Protein AF-A0AA92P6K9-F1 (afdb_monomer_lite)

Radius of gyration: 32.09 Å; chains: 1; bounding box: 79×42×90 Å

Secondary structure (DSSP, 8-state):
--HHHHHTTTS-SS---TT------TTS-HHHHHHHHHHHHHHHHHHHHHHHHHHHHHHHHHHHHHHHHHHHHHHHHGGGGHHHHHHHHHHHHHHHTGGGS---EEEETTEEEETTHHHHHHHHHHHHHHHHHHHHHHHHHHHHHHHHHHHHHHHHHHHHHHHHS-HHHHHHHHHHHHHHHHHHHHHHHHHT-

pLDDT: mean 70.44, std 14.18, range [33.12, 86.94]

Structure (mmCIF, N/CA/C/O backbone):
data_AF-A0AA92P6K9-F1
#
_entry.id   AF-A0AA92P6K9-F1
#
loop_
_atom_site.group_PDB
_atom_site.id
_atom_site.type_symbol
_atom_site.label_atom_id
_atom_site.label_alt_id
_atom_site.label_comp_id
_atom_site.label_asym_id
_atom_site.label_entity_id
_atom_site.label_seq_id
_atom_site.pdbx_PDB_ins_code
_atom_site.Cartn_x
_atom_site.Cartn_y
_atom_site.Cartn_z
_atom_site.occupancy
_atom_site.B_iso_or_equiv
_atom_site.auth_seq_id
_atom_site.auth_comp_id
_atom_site.auth_asym_id
_atom_site.auth_atom_id
_atom_site.pdbx_PDB_model_num
ATOM 1 N N . MET A 1 1 ? 16.419 -22.574 -10.796 1.00 39.09 1 MET A N 1
ATOM 2 C CA . MET A 1 1 ? 16.587 -23.235 -12.111 1.00 39.09 1 MET A CA 1
ATOM 3 C C . MET A 1 1 ? 15.980 -22.454 -13.280 1.00 39.09 1 MET A C 1
ATOM 5 O O . MET A 1 1 ? 16.231 -22.851 -14.404 1.00 39.09 1 MET A O 1
ATOM 9 N N . LEU A 1 2 ? 15.233 -21.359 -13.063 1.00 36.50 2 LEU A N 1
ATOM 10 C CA . LEU A 1 2 ? 14.815 -20.446 -14.145 1.00 36.50 2 LEU A CA 1
ATOM 11 C C . LEU A 1 2 ? 15.600 -19.117 -14.161 1.00 36.50 2 LEU A C 1
ATOM 13 O O . LEU A 1 2 ? 15.641 -18.477 -15.199 1.00 36.50 2 LEU A O 1
ATOM 17 N N . ASP A 1 3 ? 16.297 -18.757 -13.076 1.00 35.69 3 ASP A N 1
ATOM 18 C CA . ASP A 1 3 ? 17.087 -17.510 -13.003 1.00 35.69 3 ASP A CA 1
ATOM 19 C C . ASP A 1 3 ? 18.498 -17.605 -13.623 1.00 35.69 3 ASP A C 1
ATOM 21 O O . ASP A 1 3 ? 19.089 -16.591 -13.985 1.00 35.69 3 ASP A O 1
ATOM 25 N N . GLU A 1 4 ? 19.049 -18.813 -13.791 1.00 37.12 4 GLU A N 1
ATOM 26 C CA . GLU A 1 4 ? 20.357 -18.988 -14.452 1.00 37.12 4 GLU A CA 1
ATOM 27 C C . GLU A 1 4 ? 20.262 -18.863 -15.980 1.00 37.12 4 GLU A C 1
ATOM 29 O O . GLU A 1 4 ? 21.240 -18.482 -16.613 1.00 37.12 4 GLU A O 1
ATOM 34 N N . LEU A 1 5 ? 19.085 -19.101 -16.574 1.00 36.50 5 LEU A N 1
ATOM 35 C CA . LEU A 1 5 ? 18.904 -19.028 -18.029 1.00 36.50 5 LEU A CA 1
ATOM 36 C C . LEU A 1 5 ? 18.701 -17.587 -18.534 1.00 36.50 5 LEU A C 1
ATOM 38 O O . LEU A 1 5 ? 19.056 -17.277 -19.667 1.00 36.50 5 LEU A O 1
ATOM 42 N N . ASP A 1 6 ? 18.176 -16.695 -17.688 1.00 39.84 6 ASP A N 1
ATOM 43 C CA . ASP A 1 6 ? 18.009 -15.272 -18.023 1.00 39.84 6 ASP A CA 1
ATOM 44 C C . ASP A 1 6 ? 19.292 -14.452 -17.794 1.00 39.84 6 ASP A C 1
ATOM 46 O O . ASP A 1 6 ? 19.436 -13.364 -18.356 1.00 39.84 6 ASP A O 1
ATOM 50 N N . THR A 1 7 ? 20.254 -14.982 -17.027 1.00 37.97 7 THR A N 1
ATOM 51 C CA . THR A 1 7 ? 21.544 -14.314 -16.776 1.00 37.97 7 THR A CA 1
ATOM 52 C C . THR A 1 7 ? 22.530 -14.503 -17.939 1.00 37.97 7 THR A C 1
ATOM 54 O O . THR A 1 7 ? 23.325 -13.608 -18.216 1.00 37.97 7 THR A O 1
ATOM 57 N N . GLU A 1 8 ? 22.437 -15.595 -18.707 1.00 33.34 8 GLU A N 1
ATOM 58 C CA . GLU A 1 8 ? 23.296 -15.804 -19.888 1.00 33.34 8 GLU A CA 1
ATOM 59 C C . GLU A 1 8 ? 22.881 -14.977 -21.119 1.00 33.34 8 GLU A C 1
ATOM 61 O O . GLU A 1 8 ? 23.665 -14.817 -22.052 1.00 33.34 8 GLU A O 1
ATOM 66 N N . LEU A 1 9 ? 21.674 -14.399 -21.133 1.00 41.66 9 LEU A N 1
ATOM 67 C CA . LEU A 1 9 ? 21.169 -13.617 -22.270 1.00 41.66 9 LEU A CA 1
ATOM 68 C C . LEU A 1 9 ? 21.423 -12.103 -22.160 1.00 41.66 9 LEU A C 1
ATOM 70 O O . LEU A 1 9 ? 21.065 -11.369 -23.084 1.00 41.66 9 LEU A O 1
ATOM 74 N N . GLN A 1 10 ? 22.033 -11.622 -21.068 1.00 38.12 10 GLN A N 1
ATOM 75 C CA . GLN A 1 10 ? 22.301 -10.190 -20.852 1.00 38.12 10 GLN A CA 1
ATOM 76 C C . GLN A 1 10 ? 23.778 -9.787 -20.737 1.00 38.12 10 GLN A C 1
ATOM 78 O O . GLN A 1 10 ? 24.045 -8.589 -20.767 1.00 38.12 10 GLN A O 1
ATOM 83 N N . ASP A 1 11 ? 24.733 -10.723 -20.707 1.00 33.12 11 ASP A N 1
ATOM 84 C CA . ASP A 1 11 ? 26.175 -10.404 -20.600 1.00 33.12 11 ASP A CA 1
ATOM 85 C C . ASP A 1 11 ? 26.964 -10.659 -21.902 1.00 33.12 11 ASP A C 1
ATOM 87 O O . ASP A 1 11 ? 28.150 -10.980 -21.909 1.00 33.12 11 ASP A O 1
ATOM 91 N N . GLY A 1 12 ? 26.286 -10.549 -23.046 1.00 36.06 12 GLY A N 1
ATOM 92 C CA . GLY A 1 12 ? 26.846 -10.888 -24.357 1.00 36.06 12 GLY A CA 1
ATOM 93 C C . GLY A 1 12 ? 27.530 -9.750 -25.114 1.00 36.06 12 GLY A C 1
ATOM 94 O O . GLY A 1 12 ? 27.849 -9.949 -26.281 1.00 36.06 12 GLY A O 1
ATOM 95 N N . ASP A 1 13 ? 27.722 -8.568 -24.520 1.00 45.28 13 ASP A N 1
ATOM 96 C CA . ASP A 1 13 ? 28.163 -7.390 -25.280 1.00 45.28 13 ASP A CA 1
ATOM 97 C C . ASP A 1 13 ? 29.157 -6.502 -24.515 1.00 45.28 13 ASP A C 1
ATOM 99 O O . ASP A 1 13 ? 28.922 -5.318 -24.306 1.00 45.28 13 ASP A O 1
ATOM 103 N N . THR A 1 14 ? 30.290 -7.058 -24.065 1.00 47.47 14 THR A N 1
ATOM 104 C CA . THR A 1 14 ? 31.594 -6.348 -24.073 1.00 47.47 14 THR A CA 1
ATOM 105 C C . THR A 1 14 ? 32.754 -7.265 -23.683 1.00 47.47 14 THR A C 1
ATOM 107 O O . THR A 1 14 ? 33.318 -7.187 -22.595 1.00 47.47 14 THR A O 1
ATOM 110 N N . LYS A 1 15 ? 33.152 -8.128 -24.616 1.00 39.00 15 LYS A N 1
ATOM 111 C CA . LYS A 1 15 ? 34.545 -8.523 -24.883 1.00 39.00 15 LYS A CA 1
ATOM 112 C C . LYS A 1 15 ? 34.500 -9.404 -26.116 1.00 39.00 15 LYS A C 1
ATOM 114 O O . LYS A 1 15 ? 34.284 -10.607 -26.033 1.00 39.00 15 LYS A O 1
ATOM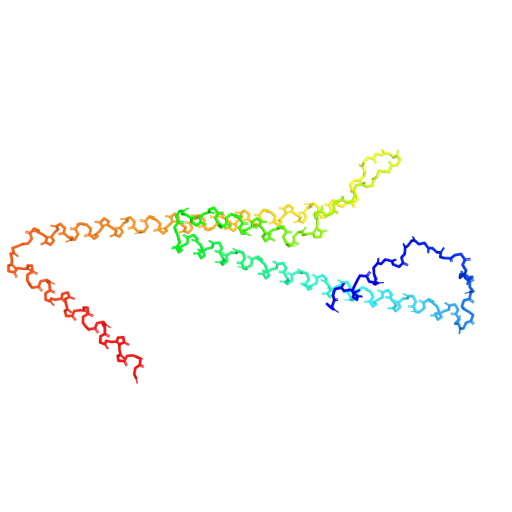 119 N N . GLN A 1 16 ? 34.660 -8.765 -27.268 1.00 42.06 16 GLN A N 1
ATOM 120 C CA . GLN A 1 16 ? 34.879 -9.448 -28.531 1.00 42.06 16 GLN A CA 1
ATOM 121 C C . GLN A 1 16 ? 36.088 -10.372 -28.337 1.00 42.06 16 GLN A C 1
ATOM 123 O O . GLN A 1 16 ? 37.218 -9.908 -28.173 1.00 42.06 16 GLN A O 1
ATOM 128 N N . SER A 1 17 ? 35.831 -11.679 -28.239 1.00 38.31 17 SER A N 1
ATOM 129 C CA . SER A 1 17 ? 36.893 -12.678 -28.260 1.00 38.31 17 SER A CA 1
ATOM 130 C C . SER A 1 17 ? 37.636 -12.493 -29.588 1.00 38.31 17 SER A C 1
ATOM 132 O O . SER A 1 17 ? 36.971 -12.411 -30.624 1.00 38.31 17 SER A O 1
ATOM 134 N N . PRO A 1 18 ? 38.975 -12.381 -29.596 1.00 46.88 18 PRO A N 1
ATOM 135 C CA . PRO A 1 18 ? 39.749 -11.945 -30.763 1.00 46.88 18 PRO A CA 1
ATOM 136 C C . PRO A 1 18 ? 39.732 -12.924 -31.955 1.00 46.88 18 PRO A C 1
ATOM 138 O O . PRO A 1 18 ? 40.466 -12.714 -32.915 1.00 46.88 18 PRO A O 1
ATOM 141 N N . ASP A 1 19 ? 38.912 -13.977 -31.901 1.00 45.38 19 ASP A N 1
ATOM 142 C CA . ASP A 1 19 ? 38.926 -15.112 -32.829 1.00 45.38 19 ASP A CA 1
ATOM 143 C C . ASP A 1 19 ? 37.677 -15.217 -33.728 1.00 45.38 19 ASP A C 1
ATOM 145 O O . ASP A 1 19 ? 37.591 -16.099 -34.577 1.00 45.38 19 ASP A O 1
ATOM 149 N N . TYR A 1 20 ? 36.708 -14.304 -33.601 1.00 41.34 20 TYR A N 1
ATOM 150 C CA . TYR A 1 20 ? 35.639 -14.178 -34.598 1.00 41.34 20 TYR A CA 1
ATOM 151 C C . TYR A 1 20 ? 36.007 -13.088 -35.601 1.00 41.34 20 TYR A C 1
ATOM 153 O O . TYR A 1 20 ? 35.842 -11.896 -35.347 1.00 41.34 20 TYR A O 1
ATOM 161 N N . GLN A 1 21 ? 36.537 -13.509 -36.750 1.00 46.78 21 GLN A N 1
ATOM 162 C CA . GLN A 1 21 ? 36.641 -12.645 -37.921 1.00 46.78 21 GLN A CA 1
ATOM 163 C C . GLN A 1 21 ? 35.224 -12.272 -38.376 1.00 46.78 21 GLN A C 1
ATOM 165 O O . GLN A 1 21 ? 34.410 -13.155 -38.644 1.00 46.78 21 GLN A O 1
ATOM 170 N N . ASP A 1 22 ? 34.941 -10.969 -38.462 1.00 51.22 22 ASP A N 1
ATOM 171 C CA . ASP A 1 22 ? 33.759 -10.425 -39.138 1.00 51.22 22 ASP A CA 1
ATOM 172 C C . ASP A 1 22 ? 33.853 -10.783 -40.626 1.00 51.22 22 ASP A C 1
ATOM 174 O O . ASP A 1 22 ? 34.393 -10.041 -41.452 1.00 51.22 22 ASP A O 1
ATOM 178 N N . PHE A 1 23 ? 33.374 -11.971 -40.982 1.00 49.88 23 PHE A N 1
ATOM 179 C CA . PHE A 1 23 ? 33.136 -12.300 -42.374 1.00 49.88 23 PHE A CA 1
ATOM 180 C C . PHE A 1 23 ? 31.929 -11.477 -42.832 1.00 49.88 23 PHE A C 1
ATOM 182 O O . PHE A 1 23 ? 30.870 -11.565 -42.206 1.00 49.88 23 PHE A O 1
ATOM 189 N N . PRO A 1 24 ? 32.038 -10.675 -43.906 1.00 55.38 24 PRO A N 1
ATOM 190 C CA . PRO A 1 24 ? 30.859 -10.066 -44.493 1.00 55.38 24 PRO A CA 1
ATOM 191 C C . PRO A 1 24 ? 29.919 -11.196 -44.913 1.00 55.38 24 PRO A C 1
ATOM 193 O O . PRO A 1 24 ? 30.297 -12.073 -45.694 1.00 55.38 24 PRO A O 1
ATOM 196 N N . ASP A 1 25 ? 28.718 -11.192 -44.344 1.00 52.47 25 ASP A N 1
ATOM 197 C CA . ASP A 1 25 ? 27.698 -12.203 -44.585 1.00 52.47 25 ASP A CA 1
ATOM 198 C C . ASP A 1 25 ? 27.246 -12.092 -46.052 1.00 52.47 25 ASP A C 1
ATOM 200 O O . ASP A 1 25 ? 26.418 -11.262 -46.429 1.00 52.47 25 ASP A O 1
ATOM 204 N N . THR A 1 26 ? 27.898 -12.865 -46.920 1.00 56.28 26 THR A N 1
ATOM 205 C CA . THR A 1 26 ? 27.728 -12.838 -48.385 1.00 56.28 26 THR A CA 1
ATOM 206 C C . THR A 1 26 ? 26.515 -13.646 -48.847 1.00 56.28 26 THR A C 1
ATOM 208 O O . THR A 1 26 ? 26.258 -13.738 -50.045 1.00 56.28 26 THR A O 1
ATOM 211 N N . ALA A 1 27 ? 25.752 -14.214 -47.909 1.00 61.53 27 ALA A N 1
ATOM 212 C CA . ALA A 1 27 ? 24.568 -15.019 -48.187 1.00 61.53 27 ALA A CA 1
ATOM 213 C C . ALA A 1 27 ? 23.332 -14.189 -48.582 1.00 61.53 27 ALA A C 1
ATOM 215 O O . ALA A 1 27 ? 22.408 -14.739 -49.177 1.00 61.53 27 ALA A O 1
ATOM 216 N N . PHE A 1 28 ? 23.313 -12.887 -48.277 1.00 57.34 28 PHE A N 1
ATOM 217 C CA . PHE A 1 28 ? 22.154 -12.013 -48.475 1.00 57.34 28 PHE A CA 1
ATOM 218 C C . PHE A 1 28 ? 22.516 -10.766 -49.281 1.00 57.34 28 PHE A C 1
ATOM 220 O O . PHE A 1 28 ? 23.557 -10.141 -49.071 1.00 57.34 28 PHE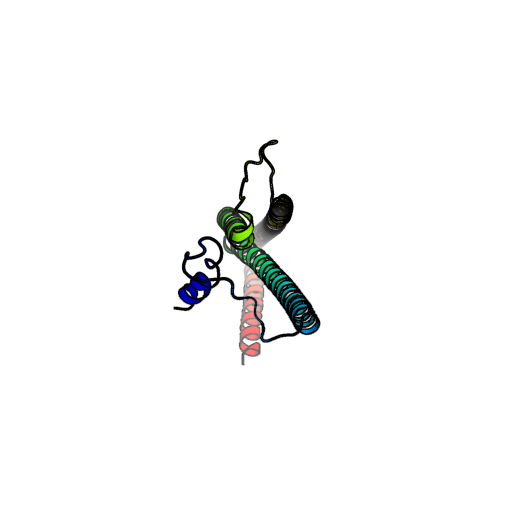 A O 1
ATOM 227 N N . THR A 1 29 ? 21.622 -10.372 -50.180 1.00 72.38 29 THR A N 1
ATOM 228 C CA . THR A 1 29 ? 21.724 -9.141 -50.972 1.00 72.38 29 THR A CA 1
ATOM 229 C C . THR A 1 29 ? 21.600 -7.909 -50.054 1.00 72.38 29 THR A C 1
ATOM 231 O O . THR A 1 29 ? 20.951 -7.986 -49.011 1.00 72.38 29 THR A O 1
ATOM 234 N N . GLN A 1 30 ? 22.175 -6.748 -50.406 1.00 69.88 30 GLN A N 1
ATOM 235 C CA . GLN A 1 30 ? 22.100 -5.534 -49.559 1.00 69.88 30 GLN A CA 1
ATOM 236 C C . GLN A 1 30 ? 20.654 -5.144 -49.195 1.00 69.88 30 GLN A C 1
ATOM 238 O O . GLN A 1 30 ? 20.379 -4.791 -48.047 1.00 69.88 30 GLN A O 1
ATOM 243 N N . ASP A 1 31 ? 19.719 -5.310 -50.134 1.00 71.00 31 ASP A N 1
ATOM 244 C CA . ASP A 1 31 ? 18.288 -5.079 -49.907 1.00 71.00 31 ASP A CA 1
ATOM 245 C C . ASP A 1 31 ? 17.675 -6.067 -48.898 1.00 71.00 31 ASP A C 1
ATOM 247 O O . ASP A 1 31 ? 16.815 -5.699 -48.094 1.00 71.00 31 ASP A O 1
ATOM 251 N N . GLU A 1 32 ? 18.137 -7.319 -48.885 1.00 69.19 32 GLU A N 1
ATOM 252 C CA . GLU A 1 32 ? 1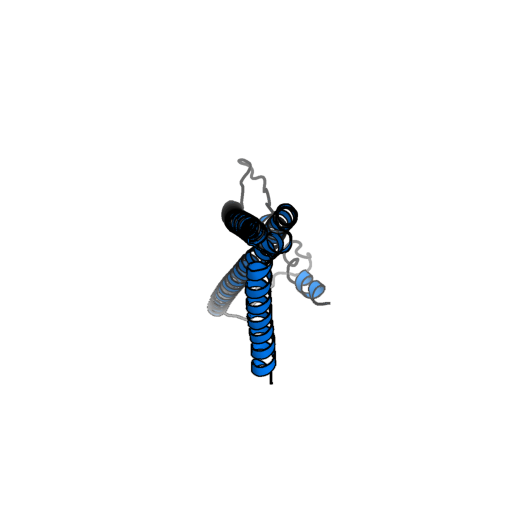7.685 -8.346 -47.941 1.00 69.19 32 GLU A CA 1
ATOM 253 C C . GLU A 1 32 ? 18.245 -8.087 -46.538 1.00 69.19 32 GLU A C 1
ATOM 255 O O . GLU A 1 32 ? 17.519 -8.218 -45.552 1.00 69.19 32 GLU A O 1
ATOM 260 N N . GLN A 1 33 ? 19.493 -7.622 -46.428 1.00 72.00 33 GLN A N 1
ATOM 261 C CA . GLN A 1 33 ? 20.081 -7.213 -45.149 1.00 72.00 33 GLN A CA 1
ATOM 262 C C . GLN A 1 33 ? 19.357 -5.997 -44.548 1.00 72.00 33 GLN A C 1
ATOM 264 O O . GLN A 1 33 ? 19.112 -5.948 -43.338 1.00 72.00 33 GLN A O 1
ATOM 269 N N . GLU A 1 34 ? 18.968 -5.020 -45.373 1.00 73.31 34 GLU A N 1
ATOM 270 C CA . GLU A 1 34 ? 18.139 -3.899 -44.925 1.00 73.31 34 GLU A CA 1
ATOM 271 C C . GLU A 1 34 ? 16.731 -4.339 -44.517 1.00 73.31 34 GLU A C 1
ATOM 273 O O . GLU A 1 34 ? 16.218 -3.881 -43.489 1.00 73.31 34 GLU A O 1
ATOM 278 N N . ALA A 1 35 ? 16.109 -5.244 -45.275 1.00 72.81 35 ALA A N 1
ATOM 279 C CA . ALA A 1 35 ? 14.807 -5.797 -44.930 1.00 72.81 35 ALA A CA 1
ATOM 280 C C . ALA A 1 35 ? 14.859 -6.534 -43.584 1.00 72.81 35 ALA A C 1
ATOM 282 O O . ALA A 1 35 ? 14.034 -6.261 -42.711 1.00 72.81 35 ALA A O 1
ATOM 283 N N . ILE A 1 36 ? 15.867 -7.385 -43.363 1.00 74.62 36 ILE A N 1
ATOM 284 C CA . ILE A 1 36 ? 16.075 -8.108 -42.100 1.00 74.62 36 ILE A CA 1
ATOM 285 C C . ILE A 1 36 ? 16.285 -7.129 -40.937 1.00 74.62 36 ILE A C 1
ATOM 287 O O . ILE A 1 36 ? 15.662 -7.289 -39.886 1.00 74.62 36 ILE A O 1
ATOM 291 N N . LYS A 1 37 ? 17.083 -6.064 -41.116 1.00 76.88 37 LYS A N 1
ATOM 292 C CA . LYS A 1 37 ? 17.258 -5.019 -40.088 1.00 76.88 37 LYS A CA 1
ATOM 293 C C . LYS A 1 37 ? 15.940 -4.323 -39.743 1.00 76.88 37 LYS A C 1
ATOM 295 O O . LYS A 1 37 ? 15.648 -4.127 -38.563 1.00 76.88 37 LYS A O 1
ATOM 300 N N . ARG A 1 38 ? 15.119 -3.986 -40.744 1.00 78.06 38 ARG A N 1
ATOM 301 C CA . ARG A 1 38 ? 13.799 -3.360 -40.534 1.00 78.06 38 ARG A CA 1
ATOM 302 C C . ARG A 1 38 ? 12.814 -4.312 -39.853 1.00 78.06 38 ARG A C 1
ATOM 304 O O . ARG A 1 38 ? 12.093 -3.884 -38.952 1.00 78.06 38 ARG A O 1
ATOM 311 N N . PHE A 1 39 ? 12.799 -5.590 -40.232 1.00 80.00 39 PHE A N 1
ATOM 312 C CA . PHE A 1 39 ? 11.984 -6.613 -39.570 1.00 80.00 39 PHE A CA 1
ATOM 313 C C . PHE A 1 39 ? 12.396 -6.796 -38.107 1.00 80.00 39 PHE A C 1
ATOM 315 O O . PHE A 1 39 ? 11.541 -6.724 -37.225 1.00 80.00 39 PHE A O 1
ATOM 322 N N . LYS A 1 40 ? 13.701 -6.916 -37.835 1.00 77.94 40 LYS A N 1
ATOM 323 C CA . LYS A 1 40 ? 14.244 -7.032 -36.475 1.00 77.94 40 LYS A CA 1
ATOM 324 C C . LYS A 1 40 ? 13.896 -5.814 -35.617 1.00 77.94 40 LYS A C 1
ATOM 326 O O . LYS A 1 40 ? 13.443 -5.973 -34.489 1.00 77.94 40 LYS A O 1
ATOM 331 N N . ALA A 1 41 ? 14.032 -4.600 -36.155 1.00 80.69 41 ALA A N 1
ATOM 332 C CA . ALA A 1 41 ? 13.651 -3.374 -35.451 1.00 80.69 41 ALA A CA 1
ATOM 333 C C . ALA A 1 41 ? 12.154 -3.352 -35.093 1.00 80.69 41 ALA A C 1
ATOM 335 O O . ALA A 1 41 ? 11.792 -3.017 -33.966 1.00 80.69 41 ALA A O 1
ATOM 336 N N . LYS A 1 42 ? 11.287 -3.774 -36.023 1.00 83.69 42 LYS A N 1
ATOM 337 C CA . LYS A 1 42 ? 9.833 -3.826 -35.817 1.00 83.69 42 LYS A CA 1
ATOM 338 C C . LYS A 1 42 ? 9.422 -4.871 -34.775 1.00 83.69 42 LYS A C 1
ATOM 340 O O . LYS A 1 42 ? 8.496 -4.635 -33.998 1.00 83.69 42 LYS A O 1
ATOM 345 N N . GLU A 1 43 ? 10.098 -6.018 -34.734 1.00 79.00 43 GLU A N 1
ATOM 346 C CA . GLU A 1 43 ? 9.871 -7.021 -33.689 1.00 79.00 43 GLU A CA 1
ATOM 347 C C . GLU A 1 43 ? 10.352 -6.542 -32.321 1.00 79.00 43 GLU A C 1
ATOM 349 O O . GLU A 1 43 ? 9.596 -6.651 -31.355 1.00 79.00 43 GLU A O 1
ATOM 354 N N . ILE A 1 44 ? 11.539 -5.932 -32.239 1.00 79.44 44 ILE A N 1
ATOM 355 C CA . ILE A 1 44 ? 12.058 -5.336 -30.998 1.00 79.44 44 ILE A CA 1
ATOM 356 C C . ILE A 1 44 ? 11.105 -4.255 -30.476 1.00 79.44 44 ILE A C 1
ATOM 358 O O . ILE A 1 44 ? 10.806 -4.222 -29.283 1.00 79.44 44 ILE A O 1
ATOM 362 N N . GLU A 1 45 ? 10.564 -3.403 -31.348 1.00 82.25 45 GLU A N 1
ATOM 363 C CA . GLU A 1 45 ? 9.578 -2.388 -30.968 1.00 82.25 45 GLU A CA 1
ATOM 364 C C . GLU A 1 45 ? 8.308 -3.021 -30.373 1.00 82.25 45 GLU A C 1
ATOM 366 O O . GLU A 1 45 ? 7.832 -2.608 -29.309 1.00 82.25 45 GLU A O 1
ATOM 371 N N . LYS A 1 46 ? 7.777 -4.070 -31.014 1.00 82.50 46 LYS A N 1
ATOM 372 C CA . LYS A 1 46 ? 6.602 -4.806 -30.523 1.00 82.50 46 LYS A CA 1
ATOM 373 C C . LYS A 1 46 ? 6.875 -5.481 -29.174 1.00 82.50 46 LYS A C 1
ATOM 375 O O . LYS A 1 46 ? 6.003 -5.488 -28.297 1.00 82.50 46 LYS A O 1
ATOM 380 N N . LEU A 1 47 ? 8.077 -6.022 -28.997 1.00 76.81 47 LEU A N 1
ATOM 381 C CA . LEU A 1 47 ? 8.520 -6.680 -27.770 1.00 76.81 47 LEU A CA 1
ATOM 382 C C . LEU A 1 47 ? 8.669 -5.661 -26.630 1.00 76.81 47 LEU A C 1
ATOM 384 O O . LEU A 1 47 ? 8.123 -5.866 -25.546 1.00 76.81 47 LEU A O 1
ATOM 388 N N . ASN A 1 48 ? 9.276 -4.505 -26.905 1.00 75.12 48 ASN A N 1
ATOM 389 C CA . ASN A 1 48 ? 9.401 -3.397 -25.957 1.00 75.12 48 ASN A CA 1
ATOM 390 C C . ASN A 1 48 ? 8.040 -2.833 -25.539 1.00 75.12 48 ASN A C 1
ATOM 392 O O . ASN A 1 48 ? 7.808 -2.614 -24.350 1.00 75.12 48 ASN A O 1
ATOM 396 N N . ARG A 1 49 ? 7.104 -2.662 -26.482 1.00 79.31 49 ARG A N 1
ATOM 397 C CA . ARG A 1 49 ? 5.732 -2.238 -26.165 1.00 79.31 49 ARG A CA 1
ATOM 398 C C . ARG A 1 49 ? 5.029 -3.250 -25.259 1.00 79.31 49 ARG A C 1
ATOM 400 O O . ARG A 1 49 ? 4.393 -2.854 -24.287 1.00 79.31 49 ARG A O 1
ATOM 407 N N . SER A 1 50 ? 5.165 -4.544 -25.544 1.00 79.56 50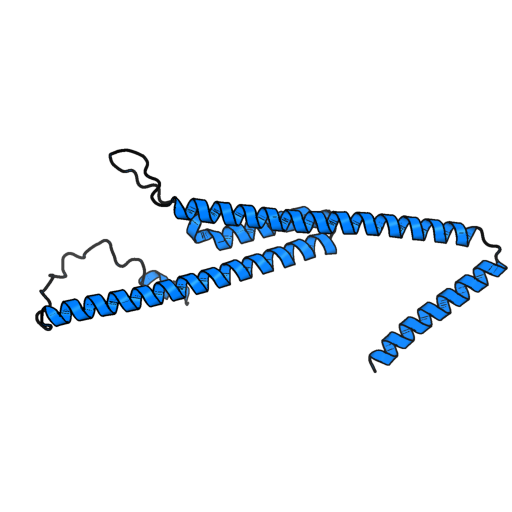 SER A N 1
ATOM 408 C CA . SER A 1 50 ? 4.551 -5.605 -24.732 1.00 79.56 50 SER A CA 1
ATOM 409 C C . SER A 1 50 ? 5.148 -5.654 -23.321 1.00 79.56 50 SER A C 1
ATOM 411 O O . SER A 1 50 ? 4.413 -5.735 -22.339 1.00 79.56 50 SER A O 1
ATOM 413 N N . ARG A 1 51 ? 6.474 -5.513 -23.204 1.00 76.06 51 ARG A N 1
ATOM 414 C CA . ARG A 1 51 ? 7.183 -5.452 -21.918 1.00 76.06 51 ARG A CA 1
ATOM 415 C C . ARG A 1 51 ? 6.788 -4.212 -21.105 1.00 76.06 51 ARG A C 1
ATOM 417 O O . ARG A 1 51 ? 6.606 -4.320 -19.897 1.00 76.06 51 ARG A O 1
ATOM 424 N N . ALA A 1 52 ? 6.599 -3.060 -21.750 1.00 72.00 52 ALA A N 1
ATOM 425 C CA . ALA A 1 52 ? 6.128 -1.844 -21.086 1.00 72.00 52 ALA A CA 1
ATOM 426 C C . ALA A 1 52 ? 4.706 -2.004 -20.521 1.00 72.00 52 ALA A C 1
ATOM 428 O O . ALA A 1 52 ? 4.450 -1.602 -19.388 1.00 72.00 52 ALA A O 1
ATOM 429 N N . VAL A 1 53 ? 3.799 -2.638 -21.274 1.00 76.94 53 VAL A N 1
ATOM 430 C CA . VAL A 1 53 ? 2.440 -2.948 -20.794 1.00 76.94 53 VAL A CA 1
ATOM 431 C C . VAL A 1 53 ? 2.485 -3.913 -19.607 1.00 76.94 53 VAL A C 1
ATOM 433 O O . VAL A 1 53 ? 1.816 -3.664 -18.607 1.00 76.94 53 VAL A O 1
ATOM 436 N N . LEU A 1 54 ? 3.305 -4.969 -19.677 1.00 79.75 54 LEU A N 1
ATOM 437 C CA . LEU A 1 54 ? 3.463 -5.926 -18.578 1.00 79.75 54 LEU A CA 1
ATOM 438 C C . LEU A 1 54 ? 3.976 -5.248 -17.299 1.00 79.75 54 LEU A C 1
ATOM 440 O O . LEU A 1 54 ? 3.370 -5.416 -16.244 1.00 79.75 54 LEU A O 1
ATOM 444 N N . LYS A 1 55 ? 5.026 -4.419 -17.405 1.00 75.25 55 LYS A N 1
ATOM 445 C CA . LYS A 1 55 ? 5.546 -3.636 -16.270 1.00 75.25 55 LYS A CA 1
ATOM 446 C C . LYS A 1 55 ? 4.492 -2.686 -15.692 1.00 75.25 55 LYS A C 1
ATOM 448 O O . LYS A 1 55 ? 4.421 -2.515 -14.479 1.00 75.25 55 LYS A O 1
ATOM 453 N N . GLY A 1 56 ? 3.652 -2.091 -16.542 1.00 74.06 56 GLY A N 1
ATOM 454 C CA . GLY A 1 56 ? 2.529 -1.262 -16.098 1.00 74.06 56 GLY A CA 1
ATOM 455 C C . GLY A 1 56 ? 1.506 -2.049 -15.273 1.00 74.06 56 GLY A C 1
ATOM 456 O O . GLY A 1 56 ? 1.109 -1.603 -14.200 1.00 74.06 56 GLY A O 1
ATOM 457 N N . ILE A 1 57 ? 1.122 -3.244 -15.732 1.00 79.50 57 ILE A N 1
ATOM 458 C CA . ILE A 1 57 ? 0.189 -4.123 -15.008 1.00 79.50 57 ILE A CA 1
ATOM 459 C C . ILE A 1 57 ? 0.781 -4.565 -13.667 1.00 79.50 57 ILE A C 1
ATOM 461 O O . ILE A 1 57 ? 0.090 -4.534 -12.650 1.00 79.50 57 ILE A O 1
ATOM 465 N N . GLU A 1 58 ? 2.057 -4.941 -13.652 1.00 77.94 58 GLU A N 1
ATOM 466 C CA . GLU A 1 58 ? 2.761 -5.346 -12.438 1.00 77.94 58 GLU A CA 1
ATOM 467 C C . GLU A 1 58 ? 2.811 -4.207 -11.406 1.00 77.94 58 GLU A C 1
ATOM 469 O O . GLU A 1 58 ? 2.427 -4.397 -10.251 1.00 77.94 58 GLU A O 1
ATOM 474 N N . SER A 1 59 ? 3.183 -2.998 -11.838 1.00 75.56 59 SER A N 1
ATOM 475 C CA . SER A 1 59 ? 3.157 -1.777 -11.021 1.00 75.56 59 SER A CA 1
ATOM 476 C C . SER A 1 59 ? 1.780 -1.535 -10.389 1.00 75.56 59 SER A C 1
ATOM 478 O O . SER A 1 59 ? 1.677 -1.315 -9.178 1.00 75.56 59 SER A O 1
ATOM 480 N N . CYS A 1 60 ? 0.705 -1.643 -11.178 1.00 78.94 60 CYS A N 1
ATOM 481 C CA . CYS A 1 60 ? -0.659 -1.509 -10.670 1.00 78.94 60 CYS A CA 1
ATOM 482 C C . CYS A 1 60 ? -1.016 -2.610 -9.659 1.00 78.94 60 CYS A C 1
ATOM 484 O O . CYS A 1 60 ? -1.627 -2.314 -8.630 1.00 78.94 60 CYS A O 1
ATOM 486 N N . GLY A 1 61 ? -0.623 -3.860 -9.921 1.00 84.06 61 GLY A N 1
ATOM 487 C CA . GLY A 1 61 ? -0.853 -4.992 -9.020 1.00 84.06 61 GLY A CA 1
ATOM 488 C C . GLY A 1 61 ? -0.207 -4.786 -7.649 1.00 84.06 61 GLY A C 1
ATOM 489 O O . GLY A 1 61 ? -0.856 -4.970 -6.613 1.00 84.06 61 GLY A O 1
ATOM 490 N N . TRP A 1 62 ? 1.039 -4.315 -7.627 1.00 82.50 62 TRP A N 1
ATOM 491 C CA . TRP A 1 62 ? 1.738 -3.965 -6.392 1.00 82.50 62 TRP A CA 1
ATOM 492 C C . TRP A 1 62 ? 1.120 -2.756 -5.684 1.00 82.50 62 TRP A C 1
ATOM 494 O O . TRP A 1 62 ? 0.984 -2.773 -4.459 1.00 82.50 62 TRP A O 1
ATOM 504 N N . GLY A 1 63 ? 0.666 -1.748 -6.435 1.00 80.06 63 GLY A N 1
ATOM 505 C CA . GLY A 1 63 ? -0.062 -0.597 -5.897 1.00 80.06 63 GLY A CA 1
ATOM 506 C C . GLY A 1 63 ? -1.324 -1.011 -5.134 1.00 80.06 63 GLY A C 1
ATOM 507 O O . GLY A 1 63 ? -1.474 -0.676 -3.958 1.00 80.06 63 GLY A O 1
ATOM 508 N N . VAL A 1 64 ? -2.191 -1.814 -5.759 1.00 84.06 64 VAL A N 1
ATOM 509 C CA . VAL A 1 64 ? -3.416 -2.336 -5.125 1.00 84.06 64 VAL A CA 1
ATOM 510 C C . VAL A 1 64 ? -3.089 -3.204 -3.909 1.00 84.06 64 VAL A C 1
ATOM 512 O O . VAL A 1 64 ? -3.695 -3.040 -2.850 1.00 84.06 64 VAL A O 1
ATOM 515 N N . THR A 1 65 ? -2.102 -4.093 -4.029 1.00 85.69 65 THR A N 1
ATOM 516 C CA . THR A 1 65 ? -1.692 -4.982 -2.933 1.00 85.69 65 THR A CA 1
ATOM 517 C C . THR A 1 65 ? -1.192 -4.188 -1.726 1.00 85.69 65 THR A C 1
ATOM 519 O O . THR A 1 65 ? -1.589 -4.473 -0.595 1.00 85.69 65 THR A O 1
ATOM 522 N N . SER A 1 66 ? -0.382 -3.150 -1.959 1.00 85.50 66 SER A N 1
ATOM 523 C CA . SER A 1 66 ? 0.134 -2.281 -0.897 1.00 85.50 66 SER A CA 1
ATOM 524 C C . SER A 1 66 ? -0.981 -1.531 -0.165 1.00 85.50 66 SER A C 1
ATOM 526 O O . SER A 1 66 ? -0.976 -1.488 1.066 1.00 85.50 66 SER A O 1
ATOM 528 N N . TYR A 1 67 ? -1.982 -1.027 -0.895 1.00 84.00 67 TYR A N 1
ATOM 529 C CA . TYR A 1 67 ? -3.154 -0.375 -0.310 1.00 84.00 67 TYR A CA 1
ATOM 530 C C . TYR A 1 67 ? -3.966 -1.344 0.555 1.00 84.00 67 TYR A C 1
ATOM 532 O O . TYR A 1 67 ? -4.270 -1.040 1.710 1.00 84.00 67 TYR A O 1
ATOM 540 N N . CYS A 1 68 ? -4.273 -2.534 0.031 1.00 86.38 68 CYS A N 1
ATOM 541 C CA . CYS A 1 68 ? -5.045 -3.542 0.753 1.00 86.38 68 CYS A CA 1
ATOM 542 C C . CYS A 1 68 ? -4.337 -4.007 2.035 1.00 86.38 68 CYS A C 1
ATOM 544 O O . CYS A 1 68 ? -4.981 -4.082 3.083 1.00 86.38 68 CYS A O 1
ATOM 546 N N . LEU A 1 69 ? -3.024 -4.272 1.986 1.00 86.94 69 LEU A N 1
ATOM 547 C CA . LEU A 1 69 ? -2.260 -4.663 3.176 1.00 86.94 69 LEU A CA 1
ATOM 548 C C . LEU A 1 69 ? -2.182 -3.534 4.208 1.00 86.94 69 LEU A C 1
ATOM 550 O O . LEU A 1 69 ? -2.410 -3.781 5.392 1.00 86.94 69 LEU A O 1
ATOM 554 N N . ALA A 1 70 ? -1.876 -2.307 3.774 1.00 85.25 70 ALA A N 1
ATOM 555 C CA . ALA A 1 70 ? -1.786 -1.157 4.669 1.00 85.25 70 ALA A CA 1
ATOM 556 C C . ALA A 1 70 ? -3.119 -0.918 5.388 1.00 85.25 70 ALA A C 1
ATOM 558 O O . ALA A 1 70 ? -3.157 -0.780 6.611 1.00 85.25 70 ALA A O 1
ATOM 559 N N . LYS A 1 71 ? -4.225 -0.959 4.639 1.00 82.00 71 LYS A N 1
ATOM 560 C CA . LYS A 1 71 ? -5.573 -0.810 5.185 1.00 82.00 71 LYS A CA 1
ATOM 561 C C . LYS A 1 71 ? -5.928 -1.931 6.157 1.00 82.00 71 LYS A C 1
ATOM 563 O O . LYS A 1 71 ? -6.427 -1.653 7.244 1.00 82.00 71 LYS A O 1
ATOM 568 N N . TYR A 1 72 ? -5.649 -3.184 5.796 1.00 85.75 72 TYR A N 1
ATOM 569 C CA . TYR A 1 72 ? -5.900 -4.326 6.671 1.00 85.75 72 TYR A CA 1
ATOM 570 C C . TYR A 1 72 ? -5.168 -4.185 8.009 1.00 85.75 72 TYR A C 1
ATOM 572 O O . TYR A 1 72 ? -5.784 -4.337 9.059 1.00 85.75 72 TYR A O 1
ATOM 580 N N . LEU A 1 73 ? -3.881 -3.836 7.985 1.00 86.00 73 LEU A N 1
ATOM 581 C CA . LEU A 1 73 ? -3.078 -3.698 9.201 1.00 86.00 73 LEU A CA 1
ATOM 582 C C . LEU A 1 73 ? -3.605 -2.596 10.109 1.00 86.00 73 LEU A C 1
ATOM 584 O O . LEU A 1 73 ? -3.782 -2.811 11.308 1.00 86.00 73 LEU A O 1
ATOM 588 N N . VAL A 1 74 ? -3.907 -1.441 9.530 1.00 82.81 74 VAL A N 1
ATOM 589 C CA . VAL A 1 74 ? -4.401 -0.281 10.268 1.00 82.81 74 VAL A CA 1
ATOM 590 C C . VAL A 1 74 ? -5.786 -0.534 10.871 1.00 82.81 74 VAL A C 1
ATOM 592 O O . VAL A 1 74 ? -6.035 -0.147 12.011 1.00 82.81 74 VAL A O 1
ATOM 595 N N . ILE A 1 75 ? -6.680 -1.226 10.161 1.00 79.31 75 ILE A N 1
ATOM 596 C CA . ILE A 1 75 ? -8.019 -1.549 10.678 1.00 79.31 75 ILE A CA 1
ATOM 597 C C . ILE A 1 75 ? -7.960 -2.676 11.716 1.00 79.31 75 ILE A C 1
ATOM 599 O O . ILE A 1 75 ? -8.593 -2.572 12.763 1.00 79.31 75 ILE A O 1
ATOM 603 N N . ALA A 1 76 ? -7.208 -3.748 11.451 1.00 83.06 76 ALA A N 1
ATOM 604 C CA . ALA A 1 76 ? -7.192 -4.932 12.309 1.00 83.06 76 ALA A CA 1
ATOM 605 C C . ALA A 1 76 ? -6.431 -4.708 13.623 1.00 83.06 76 ALA A C 1
ATOM 607 O O . ALA A 1 76 ? -6.812 -5.254 14.655 1.00 83.06 76 ALA A O 1
ATOM 608 N N . THR A 1 77 ? -5.351 -3.922 13.591 1.00 80.38 77 THR A N 1
ATOM 609 C CA . THR A 1 77 ? -4.460 -3.731 14.751 1.00 80.38 77 THR A CA 1
ATOM 610 C C . THR A 1 77 ? -4.475 -2.306 15.306 1.00 80.38 77 THR A C 1
ATOM 612 O O . THR A 1 77 ? -3.795 -2.007 16.288 1.00 80.38 77 THR A O 1
ATOM 615 N N . GLY A 1 78 ? -5.279 -1.420 14.716 1.00 77.00 78 GLY A N 1
ATOM 616 C CA . GLY A 1 78 ? -5.420 -0.039 15.152 1.00 77.00 78 GLY A CA 1
ATOM 617 C C . GLY A 1 78 ? -4.114 0.752 15.032 1.00 77.00 78 GLY A C 1
ATOM 618 O O . GLY A 1 78 ? -3.393 0.651 14.039 1.00 77.00 78 GLY A O 1
ATOM 619 N N . SER A 1 79 ? -3.778 1.533 16.064 1.00 76.88 79 SER A N 1
ATOM 620 C CA . SER A 1 79 ? -2.579 2.387 16.067 1.00 76.88 79 SER A CA 1
ATOM 621 C C . SER A 1 79 ? -1.269 1.598 15.981 1.00 76.88 79 SER A C 1
ATOM 623 O O . SER A 1 79 ? -0.296 2.099 15.420 1.00 76.88 79 SER A O 1
ATOM 625 N N . ALA A 1 80 ? -1.244 0.351 16.467 1.00 81.50 80 ALA A N 1
ATOM 626 C CA . ALA A 1 80 ? -0.082 -0.531 16.354 1.00 81.50 80 ALA A CA 1
ATOM 627 C C . ALA A 1 80 ? 0.209 -0.944 14.897 1.00 81.50 80 ALA A C 1
ATOM 629 O O . ALA A 1 80 ? 1.349 -1.266 14.564 1.00 81.50 80 ALA A O 1
ATOM 630 N N . GLY A 1 81 ? -0.797 -0.881 14.017 1.00 80.62 81 GLY A N 1
ATOM 631 C CA . GLY A 1 81 ? -0.699 -1.237 12.601 1.00 80.62 81 GLY A CA 1
ATOM 632 C C . GLY A 1 81 ? -0.105 -0.163 11.700 1.00 80.62 81 GLY A C 1
ATOM 633 O O . GLY A 1 81 ? 0.264 -0.465 10.566 1.00 80.62 81 GLY A O 1
ATOM 634 N N . LEU A 1 82 ? 0.038 1.071 12.194 1.00 80.62 82 LEU A N 1
ATOM 635 C CA . LEU A 1 82 ? 0.557 2.196 11.411 1.00 80.62 82 LEU A CA 1
ATOM 636 C C . LEU A 1 82 ? 2.010 1.982 10.976 1.00 80.62 82 LEU A C 1
ATOM 638 O O . LEU A 1 82 ? 2.331 2.148 9.803 1.00 80.62 82 LEU A O 1
ATOM 642 N N . MET A 1 83 ? 2.886 1.572 11.898 1.00 82.19 83 MET A N 1
ATOM 643 C CA . MET A 1 83 ? 4.303 1.335 11.592 1.00 82.19 83 MET A CA 1
ATOM 644 C C . MET A 1 83 ? 4.504 0.177 10.594 1.00 82.19 83 MET A C 1
ATOM 646 O O . MET A 1 83 ? 5.206 0.374 9.600 1.00 82.19 83 MET A O 1
ATOM 650 N N . PRO A 1 84 ? 3.856 -0.995 10.768 1.00 86.12 84 PRO A N 1
ATOM 651 C CA . PRO A 1 84 ? 3.846 -2.052 9.757 1.00 86.12 84 PRO A CA 1
ATOM 652 C C . PRO A 1 84 ? 3.311 -1.598 8.393 1.00 86.12 84 PRO A C 1
ATOM 654 O O . PRO A 1 84 ? 3.883 -1.957 7.366 1.00 86.12 84 PRO A O 1
ATOM 657 N N . ALA A 1 85 ? 2.248 -0.786 8.362 1.00 84.56 85 ALA A N 1
ATOM 658 C CA . ALA A 1 85 ? 1.684 -0.269 7.117 1.00 84.56 85 ALA A CA 1
ATOM 659 C C . ALA A 1 85 ? 2.671 0.644 6.371 1.00 84.56 85 ALA A C 1
ATOM 661 O O . ALA A 1 85 ? 2.850 0.489 5.163 1.00 84.56 85 ALA A O 1
ATOM 662 N N . VAL A 1 86 ? 3.373 1.531 7.086 1.00 84.50 86 VAL A N 1
ATOM 663 C CA . VAL A 1 86 ? 4.460 2.352 6.520 1.00 84.50 86 VAL A CA 1
ATOM 664 C C . VAL A 1 86 ? 5.581 1.470 5.973 1.00 84.50 86 VAL A C 1
ATOM 666 O O . VAL A 1 86 ? 6.013 1.666 4.838 1.00 84.50 86 VAL A O 1
ATOM 669 N N . ALA A 1 87 ? 6.017 0.468 6.739 1.00 85.88 87 ALA A N 1
ATOM 670 C CA . ALA A 1 87 ? 7.080 -0.441 6.320 1.00 85.88 87 ALA A CA 1
ATOM 671 C C . ALA A 1 87 ? 6.717 -1.225 5.047 1.00 85.88 87 ALA A C 1
ATOM 673 O O . ALA A 1 87 ? 7.557 -1.364 4.162 1.00 85.88 87 ALA A O 1
ATOM 674 N N . ILE A 1 88 ? 5.471 -1.689 4.915 1.00 86.00 88 ILE A N 1
ATOM 675 C CA . ILE A 1 88 ? 5.005 -2.415 3.725 1.00 86.00 88 ILE A CA 1
ATOM 676 C C . ILE A 1 88 ? 4.912 -1.509 2.506 1.00 86.00 88 ILE A C 1
ATOM 678 O O . ILE A 1 88 ? 5.374 -1.898 1.437 1.00 86.00 88 ILE A O 1
ATOM 682 N N . VAL A 1 89 ? 4.353 -0.305 2.645 1.00 85.19 89 VAL A N 1
ATOM 683 C CA . VAL A 1 89 ? 4.256 0.626 1.513 1.00 85.19 89 VAL A CA 1
ATOM 684 C C . VAL A 1 89 ? 5.650 1.020 1.027 1.00 85.19 89 VAL A C 1
ATOM 686 O O . VAL A 1 89 ? 5.899 1.009 -0.176 1.00 85.19 89 VAL A O 1
ATOM 689 N N . LEU A 1 90 ? 6.587 1.287 1.942 1.00 84.19 90 LEU A N 1
ATOM 690 C CA . LEU A 1 90 ? 7.976 1.569 1.577 1.00 84.19 90 LEU A CA 1
ATOM 691 C C . LEU A 1 90 ? 8.676 0.342 0.984 1.00 84.19 90 LEU A C 1
ATOM 693 O O . LEU A 1 90 ? 9.344 0.473 -0.036 1.00 84.19 90 LEU A O 1
ATOM 697 N N . GLY A 1 91 ? 8.497 -0.845 1.566 1.00 82.88 91 GLY A N 1
ATOM 698 C CA . GLY A 1 91 ? 9.093 -2.088 1.074 1.00 82.88 91 GLY A CA 1
ATOM 699 C C . GLY A 1 91 ? 8.620 -2.445 -0.334 1.00 82.88 91 GLY A C 1
ATOM 700 O O . GLY A 1 91 ? 9.436 -2.726 -1.207 1.00 82.88 91 GLY A O 1
ATOM 701 N N . ILE A 1 92 ? 7.316 -2.344 -0.598 1.00 82.31 92 ILE A N 1
ATOM 702 C CA . ILE A 1 92 ? 6.757 -2.553 -1.939 1.00 82.31 92 ILE A CA 1
ATOM 703 C C . ILE A 1 92 ? 7.246 -1.464 -2.898 1.00 82.31 92 ILE A C 1
ATOM 705 O O . ILE A 1 92 ? 7.604 -1.773 -4.032 1.00 82.31 92 ILE A O 1
ATOM 709 N N . ASN A 1 93 ? 7.353 -0.208 -2.450 1.00 82.25 93 ASN A N 1
ATOM 710 C CA . ASN A 1 93 ? 7.919 0.858 -3.275 1.00 82.25 93 ASN A CA 1
ATOM 711 C C . ASN A 1 93 ? 9.376 0.559 -3.683 1.00 82.25 93 ASN A C 1
ATOM 713 O O . ASN A 1 93 ? 9.754 0.869 -4.806 1.00 82.25 93 ASN A O 1
ATOM 717 N N . GLN A 1 94 ? 10.179 -0.082 -2.827 1.00 78.88 94 GLN A N 1
ATOM 718 C CA . GLN A 1 94 ? 11.535 -0.531 -3.179 1.00 78.88 94 GLN A CA 1
ATOM 719 C C . GLN A 1 94 ? 11.523 -1.707 -4.169 1.00 78.88 94 GLN A C 1
ATOM 721 O O . GLN A 1 94 ? 12.331 -1.725 -5.090 1.00 78.88 94 GLN A O 1
ATOM 726 N N . ILE A 1 95 ? 10.593 -2.660 -4.023 1.00 78.75 95 ILE A N 1
ATOM 727 C CA . ILE A 1 95 ? 10.462 -3.813 -4.935 1.00 78.75 95 ILE A CA 1
ATOM 728 C C . ILE A 1 95 ? 10.109 -3.347 -6.349 1.00 78.75 95 ILE A C 1
ATOM 730 O O . ILE A 1 95 ? 10.782 -3.711 -7.309 1.00 78.75 95 ILE A O 1
ATOM 734 N N . VAL A 1 96 ? 9.085 -2.504 -6.480 1.00 73.56 96 VAL A N 1
ATOM 735 C CA . VAL A 1 96 ? 8.614 -2.039 -7.793 1.00 73.56 96 VAL A CA 1
ATOM 736 C C . VAL A 1 96 ? 9.620 -1.082 -8.440 1.00 73.56 96 VAL A C 1
ATOM 738 O O . VAL A 1 96 ? 9.738 -1.040 -9.661 1.00 73.56 96 VAL A O 1
ATOM 741 N N . ASN A 1 97 ? 10.379 -0.334 -7.635 1.00 71.50 97 ASN A N 1
ATOM 742 C CA . ASN A 1 97 ? 11.419 0.569 -8.126 1.00 71.50 97 ASN A CA 1
ATOM 743 C C . ASN A 1 97 ? 12.821 -0.053 -8.148 1.00 71.50 97 ASN A C 1
ATOM 745 O O . ASN A 1 97 ? 13.783 0.691 -8.330 1.00 71.50 97 ASN A O 1
ATOM 749 N N . ARG A 1 98 ? 12.975 -1.374 -7.981 1.00 71.56 98 ARG A N 1
ATOM 750 C CA . ARG A 1 98 ? 14.299 -2.021 -7.941 1.00 71.56 98 ARG A CA 1
ATOM 751 C C . ARG A 1 98 ? 15.150 -1.645 -9.158 1.00 71.56 98 ARG A C 1
ATOM 753 O O . ARG A 1 98 ? 16.282 -1.208 -9.000 1.00 71.56 98 ARG A O 1
ATOM 760 N N . ASP A 1 99 ? 14.547 -1.691 -10.344 1.00 62.88 99 ASP A N 1
ATOM 761 C CA . ASP A 1 99 ? 15.191 -1.334 -11.617 1.00 62.88 99 ASP A CA 1
ATOM 762 C C . ASP A 1 99 ? 15.468 0.181 -11.767 1.00 62.88 99 ASP A C 1
ATOM 764 O O . ASP A 1 99 ? 16.224 0.602 -12.641 1.00 62.88 99 ASP A O 1
ATOM 768 N N . LEU A 1 100 ? 14.818 1.028 -10.960 1.00 61.97 100 LEU A N 1
ATOM 769 C CA . LEU A 1 100 ? 14.966 2.490 -10.984 1.00 61.97 100 LEU A CA 1
ATOM 770 C C . LEU A 1 100 ? 15.997 2.999 -9.966 1.00 61.97 100 LEU A C 1
ATOM 772 O O . LEU A 1 100 ? 16.384 4.163 -10.040 1.00 61.97 100 LEU A O 1
ATOM 776 N N . LEU A 1 101 ? 16.430 2.152 -9.028 1.00 58.19 101 LEU A N 1
ATOM 777 C CA . LEU A 1 101 ? 17.426 2.477 -8.000 1.00 58.19 101 LEU A CA 1
ATOM 778 C C . LEU A 1 101 ? 18.870 2.295 -8.486 1.00 58.19 101 LEU A C 1
ATOM 780 O O . LEU A 1 101 ? 19.797 2.828 -7.874 1.00 58.19 101 LEU A O 1
ATOM 784 N N . GLU A 1 102 ? 19.070 1.592 -9.601 1.00 58.06 102 GLU A N 1
ATOM 785 C CA . GLU A 1 102 ? 20.354 1.500 -10.296 1.00 5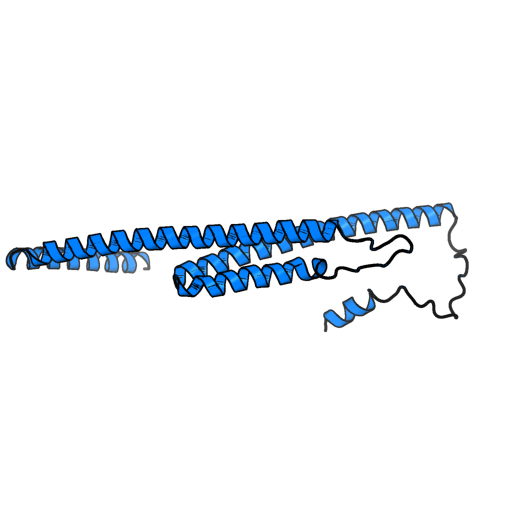8.06 102 GLU A CA 1
ATOM 786 C C . GLU A 1 102 ? 20.615 2.788 -11.093 1.00 58.06 102 GLU A C 1
ATOM 788 O O . GLU A 1 102 ? 20.438 2.862 -12.310 1.00 58.06 102 GLU A O 1
ATOM 793 N N . PHE A 1 103 ? 21.007 3.849 -10.387 1.00 54.50 103 PHE A N 1
ATOM 794 C CA . PHE A 1 103 ? 21.486 5.077 -11.012 1.00 54.50 103 PHE A CA 1
ATOM 795 C C . PHE A 1 103 ? 22.921 4.870 -11.510 1.00 54.50 103 PHE A C 1
ATOM 797 O O . PHE A 1 103 ? 23.869 4.879 -10.723 1.00 54.50 103 PHE A O 1
ATOM 804 N N . THR A 1 104 ? 23.111 4.715 -12.821 1.00 53.66 104 THR A N 1
ATOM 805 C CA . THR A 1 104 ? 24.455 4.698 -13.413 1.00 53.66 104 THR A CA 1
ATOM 806 C C . THR A 1 104 ? 24.926 6.133 -13.634 1.00 53.66 104 THR A C 1
ATOM 808 O O . THR A 1 104 ? 24.543 6.809 -14.593 1.00 53.66 104 THR A O 1
ATOM 811 N N . VAL A 1 105 ? 25.763 6.627 -12.723 1.00 51.28 105 VAL A N 1
ATOM 812 C CA . VAL A 1 105 ? 26.395 7.942 -12.856 1.00 51.28 105 VAL A CA 1
ATOM 813 C C . VAL A 1 105 ? 27.614 7.807 -13.766 1.00 51.28 105 VAL A C 1
ATOM 815 O O . VAL A 1 105 ? 28.704 7.460 -13.314 1.00 51.28 105 VAL A O 1
ATOM 818 N N . ASN A 1 106 ? 27.436 8.080 -15.058 1.00 53.56 106 ASN A N 1
ATOM 819 C CA . ASN A 1 106 ? 28.551 8.131 -15.996 1.00 53.56 106 ASN A CA 1
ATOM 820 C C . ASN A 1 106 ? 29.208 9.513 -15.961 1.00 53.56 106 ASN A C 1
ATOM 822 O O . ASN A 1 106 ? 28.571 10.551 -16.153 1.00 53.56 106 ASN A O 1
ATOM 826 N N . LYS A 1 107 ? 30.516 9.528 -15.706 1.00 44.53 107 LYS A N 1
ATOM 827 C CA . LYS A 1 107 ? 31.312 10.754 -15.713 1.00 44.53 107 LYS A CA 1
ATOM 828 C C . LYS A 1 107 ? 31.703 11.064 -17.158 1.00 44.53 107 LYS A C 1
ATOM 830 O O . LYS A 1 107 ? 32.559 10.387 -17.719 1.00 44.53 107 LYS A O 1
ATOM 835 N N . SER A 1 108 ? 31.061 12.061 -17.765 1.00 50.66 108 SER A N 1
ATOM 836 C CA . SER A 1 108 ? 31.460 12.561 -19.084 1.00 50.66 108 SER A CA 1
ATOM 837 C C . SER A 1 108 ? 32.595 13.593 -18.948 1.00 50.66 108 SER A C 1
ATOM 839 O O . SER A 1 108 ? 32.764 14.163 -17.863 1.00 50.66 108 SER A O 1
ATOM 841 N N . PRO A 1 109 ? 33.363 13.876 -20.017 1.00 49.75 109 PRO A N 1
ATOM 842 C CA . PRO A 1 109 ? 34.462 14.847 -19.985 1.00 49.75 109 PRO A CA 1
ATOM 843 C C . PRO A 1 109 ? 34.041 16.275 -19.596 1.00 49.75 109 PRO A C 1
ATOM 845 O O . PRO A 1 109 ? 34.872 17.038 -19.115 1.00 49.75 109 PRO A O 1
ATOM 848 N N . GLU A 1 110 ? 32.763 16.631 -19.764 1.00 54.72 110 GLU A N 1
ATOM 849 C CA . GLU A 1 110 ? 32.233 17.983 -19.521 1.00 54.72 110 GLU A CA 1
ATOM 850 C C . GLU A 1 110 ? 31.485 18.122 -18.180 1.00 54.72 110 GLU A C 1
ATOM 852 O O . GLU A 1 110 ? 31.073 19.219 -17.807 1.00 54.72 110 GLU A O 1
ATOM 857 N N . GLY A 1 111 ? 31.340 17.034 -17.409 1.00 54.94 111 GLY A N 1
ATOM 858 C CA . GLY A 1 111 ? 30.700 17.059 -16.093 1.00 54.94 111 GLY A CA 1
ATOM 859 C C . GLY A 1 111 ? 29.938 15.783 -15.734 1.00 54.94 111 GLY A C 1
ATOM 860 O O . GLY A 1 111 ? 29.918 14.795 -16.475 1.00 54.94 111 GLY A O 1
ATOM 861 N N . TRP A 1 112 ? 29.299 15.815 -14.560 1.00 55.66 112 TRP A N 1
ATOM 862 C CA . TRP A 1 112 ? 28.379 14.775 -14.100 1.00 55.66 112 TRP A CA 1
ATOM 863 C C . TRP A 1 112 ? 27.098 14.830 -14.934 1.00 55.66 112 TRP A C 1
ATOM 865 O O . TRP A 1 112 ? 26.284 15.735 -14.761 1.00 55.66 112 TRP A O 1
ATOM 875 N N . VAL A 1 113 ? 26.921 13.874 -15.843 1.00 53.38 113 VAL A N 1
ATOM 876 C CA . VAL A 1 113 ? 25.696 13.756 -16.635 1.00 53.38 113 VAL A CA 1
ATOM 877 C C . VAL A 1 113 ? 24.855 12.651 -16.012 1.00 53.38 113 VAL A C 1
ATOM 879 O O . VAL A 1 113 ? 25.238 11.483 -16.010 1.00 53.38 113 VAL A O 1
ATOM 882 N N . PHE A 1 114 ? 23.706 13.024 -15.448 1.00 55.22 114 PHE A N 1
ATOM 883 C CA . PHE A 1 114 ? 22.697 12.055 -15.032 1.00 55.22 114 PHE A CA 1
ATOM 884 C C . PHE A 1 114 ? 22.032 11.493 -16.287 1.00 55.22 114 PHE A C 1
ATOM 886 O O . PHE A 1 114 ? 21.102 12.087 -16.826 1.00 55.22 114 PHE A O 1
ATOM 893 N N . THR A 1 115 ? 22.518 10.348 -16.760 1.00 57.91 115 THR A N 1
ATOM 894 C CA . THR A 1 115 ? 21.987 9.662 -17.949 1.00 57.91 115 THR A CA 1
ATOM 895 C C . THR A 1 115 ? 20.512 9.245 -17.788 1.00 57.91 115 THR A C 1
ATOM 897 O O . THR A 1 115 ? 19.822 9.035 -18.778 1.00 57.91 115 THR A O 1
ATOM 900 N N . ASP A 1 116 ? 20.004 9.201 -16.549 1.00 64.19 116 ASP A N 1
ATOM 901 C CA . ASP A 1 116 ? 18.749 8.540 -16.169 1.00 64.19 116 ASP A CA 1
ATOM 902 C C . ASP A 1 116 ? 17.721 9.460 -15.467 1.00 64.19 116 ASP A C 1
ATOM 904 O O . ASP A 1 116 ? 17.066 9.079 -14.493 1.00 64.19 116 ASP A O 1
ATOM 908 N N . MET A 1 117 ? 17.530 10.693 -15.950 1.00 65.44 117 MET A N 1
ATOM 909 C CA . MET A 1 117 ? 16.561 11.634 -15.351 1.00 65.44 117 MET A CA 1
ATOM 910 C C . MET A 1 117 ? 15.097 11.142 -15.436 1.00 65.44 117 MET A C 1
ATOM 912 O O . MET A 1 117 ? 14.298 11.400 -14.537 1.00 65.44 117 MET A O 1
ATOM 916 N N . ASP A 1 118 ? 14.758 10.361 -16.468 1.00 66.44 118 ASP A N 1
ATOM 917 C CA . ASP A 1 118 ? 13.451 9.697 -16.613 1.00 66.44 118 ASP A CA 1
ATOM 918 C C . ASP A 1 118 ? 13.190 8.665 -15.495 1.00 66.44 118 ASP A C 1
ATOM 920 O O . ASP A 1 118 ? 12.073 8.571 -14.978 1.00 66.44 118 ASP A O 1
ATOM 924 N N . LYS A 1 119 ? 14.228 7.945 -15.041 1.00 67.00 119 LYS A N 1
ATOM 925 C CA . LYS A 1 119 ? 14.102 6.982 -13.934 1.00 67.00 119 LYS A CA 1
ATOM 926 C C . LYS A 1 119 ? 13.833 7.687 -12.603 1.00 67.00 119 LYS A C 1
ATOM 928 O O . LYS A 1 119 ? 12.976 7.249 -11.835 1.00 67.00 119 LYS A O 1
ATOM 933 N N . ALA A 1 120 ? 14.503 8.815 -12.362 1.00 68.81 120 ALA A N 1
ATOM 934 C CA . ALA A 1 120 ? 14.312 9.620 -11.156 1.00 68.81 120 ALA A CA 1
ATOM 935 C C . ALA A 1 120 ? 12.891 10.203 -11.059 1.00 68.81 120 ALA A C 1
ATOM 937 O O . ALA A 1 120 ? 12.280 10.176 -9.990 1.00 68.81 120 ALA A O 1
ATOM 938 N N . ILE A 1 121 ? 12.334 10.683 -12.177 1.00 71.81 121 ILE A N 1
ATOM 939 C CA . ILE A 1 121 ? 10.959 11.204 -12.225 1.00 71.81 121 ILE A CA 1
ATOM 940 C C . ILE A 1 121 ? 9.950 10.090 -11.922 1.00 71.81 121 ILE A C 1
ATOM 942 O O . ILE A 1 121 ? 9.047 10.286 -11.107 1.00 71.81 121 ILE A O 1
ATOM 946 N N . LYS A 1 122 ? 10.125 8.903 -12.516 1.00 71.06 122 LYS A N 1
ATOM 947 C CA . LYS A 1 122 ? 9.270 7.733 -12.249 1.00 71.06 122 LYS A CA 1
ATOM 948 C C . LYS A 1 122 ? 9.323 7.308 -10.780 1.00 71.06 122 LYS A C 1
ATOM 950 O O . LYS A 1 122 ? 8.274 7.094 -10.174 1.00 71.06 122 LYS A O 1
ATOM 955 N N . PHE A 1 123 ? 10.514 7.292 -10.183 1.00 74.31 123 PHE A N 1
ATOM 956 C CA . PHE A 1 123 ? 10.698 7.008 -8.759 1.00 74.31 123 PHE A CA 1
ATOM 957 C C . PHE A 1 123 ? 9.966 8.015 -7.855 1.00 74.31 123 PHE A C 1
ATOM 959 O O . PHE A 1 123 ? 9.301 7.631 -6.888 1.00 74.31 123 PHE A O 1
ATOM 966 N N . LEU A 1 124 ? 10.044 9.309 -8.181 1.00 76.00 124 LEU A N 1
ATOM 967 C CA . LEU A 1 124 ? 9.360 10.379 -7.448 1.00 76.00 124 LEU A CA 1
ATOM 968 C C . LEU A 1 124 ? 7.839 10.232 -7.509 1.00 76.00 124 LEU A C 1
ATOM 970 O O . LEU A 1 124 ? 7.184 10.263 -6.468 1.00 76.00 124 LEU A O 1
ATOM 974 N N . PHE A 1 125 ? 7.278 10.014 -8.701 1.00 79.25 125 PHE A N 1
ATOM 975 C CA . PHE A 1 125 ? 5.839 9.790 -8.862 1.00 79.25 125 PHE A CA 1
ATOM 976 C C . PHE A 1 125 ? 5.355 8.587 -8.057 1.00 79.25 125 PHE A C 1
ATOM 978 O O . PHE A 1 125 ? 4.322 8.662 -7.388 1.00 79.25 125 PHE A O 1
ATOM 985 N N . GLN A 1 126 ? 6.116 7.497 -8.068 1.00 74.88 126 GLN A N 1
ATOM 986 C CA . GLN A 1 126 ? 5.732 6.294 -7.345 1.00 74.88 126 GLN A CA 1
ATOM 987 C C . GLN A 1 126 ? 5.847 6.457 -5.826 1.00 74.88 126 GLN A C 1
ATOM 989 O O . GLN A 1 126 ? 4.994 5.984 -5.077 1.00 74.88 126 GLN A O 1
ATOM 994 N N . THR A 1 127 ? 6.835 7.225 -5.370 1.00 78.81 127 THR A N 1
ATOM 995 C CA . THR A 1 127 ? 6.974 7.601 -3.959 1.00 78.81 127 THR A CA 1
ATOM 996 C C . THR A 1 127 ? 5.813 8.485 -3.498 1.00 78.81 127 THR A C 1
ATOM 998 O O . THR A 1 127 ? 5.245 8.245 -2.433 1.00 78.81 127 THR A O 1
ATOM 1001 N N . ILE A 1 128 ? 5.391 9.457 -4.315 1.00 82.81 128 ILE A N 1
ATOM 1002 C CA . ILE A 1 128 ? 4.205 10.286 -4.039 1.00 82.81 128 ILE A CA 1
ATOM 1003 C C . ILE A 1 128 ? 2.947 9.413 -3.955 1.00 82.81 128 ILE A C 1
ATOM 1005 O O . ILE A 1 128 ? 2.128 9.596 -3.054 1.00 82.81 128 ILE A O 1
ATOM 1009 N N . PHE A 1 129 ? 2.805 8.435 -4.851 1.00 81.00 129 PHE A N 1
ATOM 1010 C CA . PHE A 1 129 ? 1.684 7.498 -4.821 1.00 81.00 129 PHE A CA 1
ATOM 1011 C C . PHE A 1 129 ? 1.676 6.644 -3.541 1.00 81.00 129 PHE A C 1
ATOM 1013 O O . PHE A 1 129 ? 0.631 6.490 -2.910 1.00 81.00 129 PHE A O 1
ATOM 1020 N N . GLY A 1 130 ? 2.840 6.169 -3.087 1.00 80.94 130 GLY A N 1
ATOM 1021 C CA . GLY A 1 130 ? 2.979 5.499 -1.789 1.00 80.94 130 GLY A CA 1
ATOM 1022 C C . GLY A 1 130 ? 2.554 6.389 -0.613 1.00 80.94 130 GLY A C 1
ATOM 1023 O O . GLY A 1 130 ? 1.804 5.955 0.262 1.00 80.94 130 GLY A O 1
ATOM 1024 N N . CYS A 1 131 ? 2.946 7.666 -0.622 1.00 83.56 131 CYS A N 1
ATOM 1025 C CA . CYS A 1 131 ? 2.492 8.641 0.375 1.00 83.56 131 CYS A CA 1
ATOM 1026 C C . CYS A 1 131 ? 0.968 8.840 0.347 1.00 83.56 131 CYS A C 1
ATOM 1028 O O . CYS A 1 131 ? 0.351 8.945 1.407 1.00 83.56 131 CYS A O 1
ATOM 1030 N N . PHE A 1 132 ? 0.347 8.852 -0.836 1.00 85.38 132 PHE A N 1
ATOM 1031 C CA . PHE A 1 132 ? -1.109 8.942 -0.970 1.00 85.38 132 PHE A CA 1
ATOM 1032 C C . PHE A 1 132 ? -1.815 7.729 -0.348 1.00 85.38 132 PHE A C 1
ATOM 1034 O O . PHE A 1 132 ? -2.775 7.891 0.404 1.00 85.38 132 PHE A O 1
ATOM 1041 N N . ILE A 1 133 ? -1.302 6.518 -0.580 1.00 82.69 133 ILE A N 1
ATOM 1042 C CA . ILE A 1 133 ? -1.821 5.296 0.049 1.00 82.69 133 ILE A CA 1
ATOM 1043 C C . ILE A 1 133 ? -1.763 5.406 1.577 1.00 82.69 133 ILE A C 1
ATOM 1045 O O . ILE A 1 133 ? -2.770 5.174 2.248 1.00 82.69 133 ILE A O 1
ATOM 1049 N N . LEU A 1 134 ? -0.625 5.825 2.133 1.00 82.75 134 LEU A N 1
ATOM 1050 C CA . LEU A 1 134 ? -0.481 6.006 3.581 1.00 82.75 134 LEU A CA 1
ATOM 1051 C C . LEU A 1 134 ? -1.437 7.064 4.130 1.00 82.75 134 LEU A C 1
ATOM 1053 O O . LEU A 1 134 ? -2.073 6.834 5.156 1.00 82.75 134 LEU A O 1
ATOM 1057 N N . TRP A 1 135 ? -1.590 8.186 3.427 1.00 84.06 135 TRP A N 1
ATOM 1058 C CA . TRP A 1 135 ? -2.537 9.232 3.801 1.00 84.06 135 TRP A CA 1
ATOM 1059 C C . TRP A 1 135 ? -3.968 8.695 3.897 1.00 84.06 135 TRP A C 1
ATOM 1061 O O . TRP A 1 135 ? -4.654 8.928 4.892 1.00 84.06 135 TRP A O 1
ATOM 1071 N N . THR A 1 136 ? -4.410 7.921 2.901 1.00 83.62 136 THR A N 1
ATOM 1072 C CA . THR A 1 136 ? -5.754 7.321 2.914 1.00 83.62 136 THR A CA 1
ATOM 1073 C C . THR A 1 136 ? -5.931 6.304 4.042 1.00 83.62 136 THR A C 1
ATOM 1075 O O . THR A 1 136 ? -6.956 6.328 4.720 1.00 83.62 136 THR A O 1
ATOM 1078 N N . ALA A 1 137 ? -4.924 5.467 4.312 1.00 79.12 137 ALA A N 1
ATOM 1079 C CA . ALA A 1 137 ? -4.977 4.495 5.401 1.00 79.12 137 ALA A CA 1
ATOM 1080 C C . ALA A 1 137 ? -5.050 5.175 6.782 1.00 79.12 137 ALA A C 1
ATOM 1082 O O . ALA A 1 137 ? -5.823 4.754 7.642 1.00 79.12 137 ALA A O 1
ATOM 1083 N N . ILE A 1 138 ? -4.297 6.261 6.990 1.00 80.81 138 ILE A N 1
ATOM 1084 C CA . ILE A 1 138 ? -4.352 7.067 8.220 1.00 80.81 138 ILE A CA 1
ATOM 1085 C C . ILE A 1 138 ? -5.708 7.776 8.356 1.00 80.81 138 ILE A C 1
ATOM 1087 O O . ILE A 1 138 ? -6.259 7.845 9.455 1.00 80.81 138 ILE A O 1
ATOM 1091 N N . GLY A 1 139 ? -6.269 8.282 7.255 1.00 80.44 139 GLY A N 1
ATOM 1092 C CA . GLY A 1 139 ? -7.609 8.870 7.243 1.00 80.44 139 GLY A CA 1
ATOM 1093 C C . GLY A 1 139 ? -8.677 7.872 7.695 1.00 80.44 139 GLY A C 1
ATOM 1094 O O . GLY A 1 139 ? -9.432 8.157 8.626 1.00 80.44 139 GLY A O 1
ATOM 1095 N N . ASP A 1 140 ? -8.673 6.671 7.111 1.00 77.19 140 ASP A N 1
ATOM 1096 C CA . ASP A 1 140 ? -9.584 5.581 7.480 1.00 77.19 140 ASP A CA 1
ATOM 1097 C C . ASP A 1 140 ? -9.436 5.188 8.963 1.00 77.19 140 ASP A C 1
ATOM 1099 O O . ASP A 1 140 ? -10.435 4.950 9.653 1.00 77.19 140 ASP A O 1
ATOM 1103 N N . PHE A 1 141 ? -8.203 5.174 9.486 1.00 78.12 141 PHE A N 1
ATOM 1104 C CA . PHE A 1 141 ? -7.941 4.952 10.910 1.00 78.12 141 PHE A CA 1
ATOM 1105 C C . PHE A 1 141 ? -8.609 6.006 11.786 1.00 78.12 141 PHE A C 1
ATOM 1107 O O . PHE A 1 141 ? -9.308 5.672 12.742 1.00 78.12 141 PHE A O 1
ATOM 1114 N N . TYR A 1 142 ? -8.408 7.282 11.457 1.00 82.56 142 TYR A N 1
ATOM 1115 C CA . TYR A 1 142 ? -8.935 8.390 12.239 1.00 82.56 142 TYR A CA 1
ATOM 1116 C C . TYR A 1 142 ? -10.467 8.381 12.264 1.00 82.56 142 TYR A C 1
ATOM 1118 O O . TYR A 1 142 ? -11.076 8.520 13.327 1.00 82.56 142 TYR A O 1
ATOM 1126 N N . THR A 1 143 ? -11.098 8.132 11.115 1.00 82.94 143 THR A N 1
ATOM 1127 C CA . THR A 1 143 ? -12.554 7.970 11.018 1.00 82.94 143 THR A CA 1
ATOM 1128 C C . THR A 1 143 ? -13.045 6.792 11.857 1.00 82.94 143 THR A C 1
ATOM 1130 O O . THR A 1 143 ? -14.023 6.924 12.594 1.00 82.94 143 THR A O 1
ATOM 1133 N N . THR A 1 144 ? -12.347 5.656 11.803 1.00 78.19 144 THR A N 1
ATOM 1134 C CA . THR A 1 144 ? -12.682 4.480 12.617 1.00 78.19 144 THR A CA 1
ATOM 1135 C C . THR A 1 144 ? -12.558 4.790 14.108 1.00 78.19 144 THR A C 1
ATOM 1137 O O . THR A 1 144 ? -13.455 4.462 14.879 1.00 78.19 144 THR A O 1
ATOM 1140 N N . MET A 1 145 ? -11.501 5.490 14.523 1.00 78.81 145 MET A N 1
ATOM 1141 C CA . MET A 1 145 ? -11.289 5.887 15.915 1.00 78.81 145 MET A CA 1
ATOM 1142 C C . MET A 1 145 ? -12.390 6.832 16.416 1.00 78.81 145 MET A C 1
ATOM 1144 O O . MET A 1 145 ? -12.935 6.621 17.500 1.00 78.81 145 MET A O 1
ATOM 1148 N N . GLN A 1 146 ? -12.776 7.835 15.620 1.00 83.38 146 GLN A N 1
ATOM 1149 C CA . GLN A 1 146 ? -13.878 8.738 15.968 1.00 83.38 146 GLN A CA 1
ATOM 1150 C C . GLN A 1 146 ? -15.218 8.004 16.095 1.00 83.38 146 GLN A C 1
ATOM 1152 O O . GLN A 1 146 ? -15.970 8.250 17.039 1.00 83.38 146 GLN A O 1
ATOM 1157 N N . ASN A 1 147 ? -15.522 7.102 15.160 1.00 81.88 147 ASN A N 1
ATOM 1158 C CA . ASN A 1 147 ? -16.760 6.325 15.194 1.00 81.88 147 ASN A CA 1
ATOM 1159 C C . ASN A 1 147 ? -16.789 5.365 16.388 1.00 81.88 147 ASN A C 1
ATOM 1161 O O . ASN A 1 147 ? -17.821 5.246 17.051 1.00 81.88 147 ASN A O 1
ATOM 1165 N N . SER A 1 148 ? -15.656 4.740 16.712 1.00 74.00 148 SER A N 1
ATOM 1166 C CA . SER A 1 148 ? -15.513 3.889 17.895 1.00 74.00 148 SER A CA 1
ATOM 1167 C C . SER A 1 148 ? -15.723 4.671 19.190 1.00 74.00 148 SER A C 1
ATOM 1169 O O . SER A 1 148 ? -16.469 4.209 20.049 1.00 74.00 148 SER A O 1
ATOM 1171 N N . HIS A 1 149 ? -15.158 5.876 19.319 1.00 76.38 149 HIS A N 1
ATOM 1172 C CA . HIS A 1 149 ? -15.384 6.726 20.494 1.00 76.38 149 HIS A CA 1
ATOM 1173 C C . HIS A 1 149 ? -16.852 7.118 20.657 1.00 76.38 149 HIS A C 1
ATOM 1175 O O . HIS A 1 149 ? -17.420 6.909 21.725 1.00 76.38 149 HIS A O 1
ATOM 1181 N N . LYS A 1 150 ? -17.498 7.594 19.585 1.00 78.62 150 LYS A N 1
ATOM 1182 C CA . LYS A 1 150 ? -18.932 7.923 19.616 1.00 78.62 150 LYS A CA 1
ATOM 1183 C C . LYS A 1 150 ? -19.786 6.717 20.006 1.00 78.62 150 LYS A C 1
ATOM 1185 O O . LYS A 1 150 ? -20.732 6.845 20.775 1.00 78.62 150 LYS A O 1
ATOM 1190 N N . THR A 1 151 ? -19.444 5.539 19.488 1.00 77.25 151 THR A N 1
ATOM 1191 C CA . THR A 1 151 ? -20.145 4.294 19.825 1.00 77.25 151 THR A CA 1
ATOM 1192 C C . THR A 1 151 ? -19.946 3.935 21.296 1.00 77.25 151 THR A C 1
ATOM 1194 O O . THR A 1 151 ? -20.908 3.580 21.970 1.00 77.25 151 THR A O 1
ATOM 1197 N N . TYR A 1 152 ? -18.727 4.078 21.817 1.00 74.50 152 TYR A N 1
ATOM 1198 C CA . TYR A 1 152 ? -18.422 3.815 23.220 1.00 74.50 152 TYR A CA 1
ATOM 1199 C C . TYR A 1 152 ? -19.171 4.761 24.164 1.00 74.50 152 TYR A C 1
ATOM 1201 O O . TYR A 1 152 ? -19.768 4.303 25.135 1.00 74.50 152 TYR A O 1
ATOM 1209 N N . ASP A 1 153 ? -19.201 6.058 23.857 1.00 83.25 153 ASP A N 1
ATOM 1210 C CA . ASP A 1 153 ? -19.925 7.048 24.657 1.00 83.25 153 ASP A CA 1
ATOM 1211 C C . ASP A 1 153 ? -21.435 6.782 24.650 1.00 83.25 153 ASP A C 1
ATOM 1213 O O . ASP A 1 153 ? -22.075 6.840 25.700 1.00 83.25 153 ASP A O 1
ATOM 1217 N N . ASN A 1 154 ? -21.994 6.387 23.503 1.00 80.38 154 ASN A N 1
ATOM 1218 C CA . ASN A 1 154 ? -23.397 5.985 23.405 1.00 80.38 154 ASN A CA 1
ATOM 1219 C C . ASN A 1 154 ? -23.698 4.728 24.232 1.00 80.38 154 ASN A C 1
ATOM 1221 O O . ASN A 1 154 ? -24.718 4.674 24.919 1.00 80.38 154 ASN A O 1
ATOM 1225 N N . ILE A 1 155 ? -22.819 3.720 24.197 1.00 76.69 155 ILE A N 1
ATOM 1226 C CA . ILE A 1 155 ? -22.967 2.511 25.020 1.00 76.69 155 ILE A CA 1
ATOM 1227 C C . ILE A 1 155 ? -22.890 2.883 26.499 1.00 76.69 155 ILE A C 1
ATOM 1229 O O . ILE A 1 155 ? -23.730 2.446 27.280 1.00 76.69 155 ILE A O 1
ATOM 1233 N N . LYS A 1 156 ? -21.925 3.720 26.888 1.00 77.44 156 LYS A N 1
ATOM 1234 C CA . LYS A 1 156 ? -21.765 4.176 28.270 1.00 77.44 156 LYS A CA 1
ATOM 1235 C C . LYS A 1 156 ? -23.007 4.920 28.763 1.00 77.44 156 LYS A C 1
ATOM 1237 O O . LYS A 1 156 ? -23.494 4.598 29.842 1.00 77.44 156 LYS A O 1
ATOM 1242 N N . ALA A 1 157 ? -23.542 5.846 27.967 1.00 79.75 157 ALA A N 1
ATOM 1243 C CA . ALA A 1 157 ? -24.782 6.555 28.280 1.00 79.75 157 ALA A CA 1
ATOM 1244 C C . ALA A 1 157 ? -25.965 5.585 28.420 1.00 79.75 157 ALA A C 1
ATOM 1246 O O . ALA A 1 157 ? -26.682 5.626 29.412 1.00 79.75 157 ALA A O 1
ATOM 1247 N N . THR A 1 158 ? -26.100 4.634 27.491 1.00 79.75 158 THR A N 1
ATOM 1248 C CA . THR A 1 158 ? -27.165 3.618 27.530 1.00 79.75 158 THR A CA 1
ATOM 1249 C C . THR A 1 158 ? -27.061 2.721 28.768 1.00 79.75 158 THR A C 1
ATOM 1251 O O . THR A 1 158 ? -28.072 2.382 29.375 1.00 79.75 158 THR A O 1
ATOM 1254 N N . VAL A 1 159 ? -25.847 2.338 29.173 1.00 79.62 159 VAL A N 1
ATOM 1255 C CA . VAL A 1 159 ? -25.608 1.548 30.392 1.00 79.62 159 VAL A CA 1
ATOM 1256 C C . VAL A 1 159 ? -25.917 2.363 31.647 1.00 79.62 159 VAL A C 1
ATOM 1258 O O . VAL A 1 159 ? -26.482 1.828 32.600 1.00 79.62 159 VAL A O 1
ATOM 1261 N N . GLU A 1 160 ? -25.566 3.647 31.669 1.00 79.62 160 GLU A N 1
ATOM 1262 C CA . GLU A 1 160 ? -25.881 4.531 32.791 1.00 79.62 160 GLU A CA 1
ATOM 1263 C C . GLU A 1 160 ? -27.396 4.746 32.929 1.00 79.62 160 GLU A C 1
ATOM 1265 O O . GLU A 1 160 ? -27.932 4.622 34.032 1.00 79.62 160 GLU A O 1
ATOM 1270 N N . ASP A 1 161 ? -28.098 4.951 31.814 1.00 79.06 161 ASP A N 1
ATOM 1271 C CA . ASP A 1 161 ? -29.559 5.052 31.773 1.00 79.06 161 ASP A CA 1
ATOM 1272 C C . ASP A 1 161 ? -30.231 3.736 32.181 1.00 79.06 161 ASP A C 1
ATOM 1274 O O . ASP A 1 161 ? -31.158 3.739 32.993 1.00 79.06 161 ASP A O 1
ATOM 1278 N N . PHE A 1 162 ? -29.718 2.591 31.719 1.00 73.62 162 PHE A N 1
ATOM 1279 C CA . PHE A 1 162 ? -30.195 1.280 32.157 1.00 73.62 162 PHE A CA 1
ATOM 1280 C C . PHE A 1 162 ? -30.003 1.084 33.666 1.00 73.62 162 PHE A C 1
ATOM 1282 O O . PHE A 1 162 ? -30.901 0.601 34.353 1.00 73.62 162 PHE A O 1
ATOM 1289 N N . ASN A 1 163 ? -28.861 1.499 34.219 1.00 73.31 163 ASN A N 1
ATOM 1290 C CA . ASN A 1 163 ? -28.586 1.389 35.651 1.00 73.31 163 ASN A CA 1
ATOM 1291 C C . ASN A 1 163 ? -29.470 2.301 36.513 1.00 73.31 163 ASN A C 1
ATOM 1293 O O . ASN A 1 163 ? -29.698 1.972 37.681 1.00 73.31 163 ASN A O 1
ATOM 1297 N N . ARG A 1 164 ? -30.009 3.389 35.953 1.00 79.00 164 ARG A N 1
ATOM 1298 C CA . ARG A 1 164 ? -30.957 4.292 36.626 1.00 79.00 164 ARG A CA 1
ATOM 1299 C C . ARG A 1 164 ? -32.398 3.774 36.650 1.00 79.00 164 ARG A C 1
ATOM 1301 O O . ARG A 1 164 ? -33.197 4.293 37.426 1.00 79.00 164 ARG A O 1
ATOM 1308 N N . LEU A 1 165 ? -32.737 2.754 35.858 1.00 75.06 165 LEU A N 1
ATOM 1309 C CA . LEU A 1 165 ? -34.083 2.175 35.853 1.00 75.06 165 LEU A CA 1
ATOM 1310 C C . LEU A 1 165 ? -34.395 1.398 37.156 1.00 75.06 165 LEU A C 1
ATOM 1312 O O . LEU A 1 165 ? -33.494 0.773 37.737 1.00 75.06 165 LEU A O 1
ATOM 1316 N N . PRO A 1 166 ? -35.665 1.384 37.609 1.00 74.19 166 PRO A N 1
ATOM 1317 C CA . PRO A 1 166 ? -36.120 0.488 38.671 1.00 74.19 166 PRO A CA 1
ATOM 1318 C C . PRO A 1 166 ? -35.927 -0.988 38.274 1.00 74.19 166 PRO A C 1
ATOM 1320 O O . PRO A 1 166 ? -35.965 -1.329 37.091 1.00 74.19 166 PRO A O 1
ATOM 1323 N N . GLU A 1 167 ? -35.729 -1.892 39.244 1.00 74.19 167 GLU A N 1
ATOM 1324 C CA . GLU A 1 167 ? -35.446 -3.317 38.960 1.00 74.19 167 GLU A CA 1
ATOM 1325 C C . GLU A 1 167 ? -36.524 -4.022 38.116 1.00 74.19 167 GLU A C 1
ATOM 1327 O O . GLU A 1 167 ? -36.200 -4.902 37.312 1.00 74.19 167 GLU A O 1
ATOM 1332 N N . SER A 1 168 ? -37.789 -3.603 38.237 1.00 70.75 168 SER A N 1
ATOM 1333 C CA . SER A 1 168 ? -38.887 -4.105 37.401 1.00 70.75 168 SER A CA 1
ATOM 1334 C C . SER A 1 168 ? -38.648 -3.835 35.915 1.00 70.75 168 SER A C 1
ATOM 1336 O O . SER A 1 168 ? -38.854 -4.715 35.080 1.00 70.75 168 SER A O 1
ATOM 1338 N N . ASP A 1 169 ? -38.139 -2.649 35.586 1.00 67.75 169 ASP A N 1
ATOM 1339 C CA . ASP A 1 169 ? -37.981 -2.185 34.207 1.00 67.75 169 ASP A CA 1
ATOM 1340 C C . ASP A 1 169 ? -36.661 -2.680 33.606 1.00 67.75 169 ASP A C 1
ATOM 1342 O O . ASP A 1 169 ? -36.603 -3.028 32.425 1.00 67.75 169 ASP A O 1
ATOM 1346 N N . LYS A 1 170 ? -35.618 -2.834 34.435 1.00 65.31 170 LYS A N 1
ATOM 1347 C CA . LYS A 1 170 ? -34.365 -3.512 34.054 1.00 65.31 170 LYS A CA 1
ATOM 1348 C C . LYS A 1 170 ? -34.611 -4.943 33.592 1.00 65.31 170 LYS A C 1
ATOM 1350 O O . LYS A 1 170 ? -34.037 -5.376 32.594 1.00 65.31 170 LYS A O 1
ATOM 1355 N N . THR A 1 171 ? -35.487 -5.661 34.294 1.00 69.38 171 THR A N 1
ATOM 1356 C CA . THR A 1 171 ? -35.846 -7.043 33.954 1.00 69.38 171 THR A CA 1
ATOM 1357 C C . THR A 1 171 ? -36.550 -7.105 32.598 1.00 69.38 171 THR A C 1
ATOM 1359 O O . THR A 1 171 ? -36.207 -7.945 31.769 1.00 69.38 171 THR A O 1
ATOM 1362 N N . ILE A 1 172 ? -37.469 -6.174 32.320 1.00 69.50 172 ILE A N 1
ATOM 1363 C CA . ILE A 1 172 ? -38.173 -6.092 31.031 1.00 69.50 172 ILE A CA 1
ATOM 1364 C C . ILE A 1 172 ? -37.192 -5.802 29.890 1.00 69.50 172 ILE A C 1
ATOM 1366 O O . ILE A 1 172 ? -37.199 -6.505 28.881 1.00 69.50 172 ILE A O 1
ATOM 1370 N N . VAL A 1 173 ? -36.310 -4.813 30.050 1.00 71.88 173 VAL A N 1
ATOM 1371 C CA . VAL A 1 173 ? -35.336 -4.445 29.011 1.00 71.88 173 VAL A CA 1
ATOM 1372 C C . VAL A 1 173 ? -34.313 -5.565 28.775 1.00 71.88 173 VAL A C 1
ATOM 1374 O O . VAL A 1 173 ? -33.967 -5.841 27.627 1.00 71.88 173 VAL A O 1
ATOM 1377 N N . PHE A 1 174 ? -33.880 -6.273 29.823 1.00 74.25 174 PHE A N 1
ATOM 1378 C CA . PHE A 1 174 ? -33.001 -7.437 29.686 1.00 74.25 174 PHE A CA 1
ATOM 1379 C C . PHE A 1 174 ? -33.677 -8.592 28.936 1.00 74.25 174 PHE A C 1
ATOM 1381 O O . PHE A 1 174 ? -33.082 -9.168 28.026 1.00 74.25 174 PHE A O 1
ATOM 1388 N N . VAL A 1 175 ? -34.936 -8.902 29.266 1.00 72.69 175 VAL A N 1
ATOM 1389 C CA . VAL A 1 175 ? -35.718 -9.940 28.575 1.00 72.69 175 VAL A CA 1
ATOM 1390 C C . VAL A 1 175 ? -35.909 -9.579 27.102 1.00 72.69 175 VAL A C 1
ATOM 1392 O O . VAL A 1 175 ? -35.680 -10.420 26.235 1.00 72.69 175 VAL A O 1
ATOM 1395 N N . VAL A 1 176 ? -36.247 -8.325 26.792 1.00 74.62 176 VAL A N 1
ATOM 1396 C CA . VAL A 1 176 ? -36.366 -7.853 25.403 1.00 74.62 176 VAL A CA 1
ATOM 1397 C C . VAL A 1 176 ? -35.024 -7.958 24.670 1.00 74.62 176 VAL A C 1
ATOM 1399 O O . VAL A 1 176 ? -34.980 -8.478 23.555 1.00 74.62 176 VAL A O 1
ATOM 1402 N N . GLY A 1 177 ? -33.918 -7.550 25.298 1.00 74.94 177 GLY A N 1
ATOM 1403 C CA . GLY A 1 177 ? -32.574 -7.680 24.727 1.00 74.94 177 GLY A CA 1
ATOM 1404 C C . GLY A 1 177 ? -32.180 -9.134 24.443 1.00 74.94 177 GLY A C 1
ATOM 1405 O O . GLY A 1 177 ? -31.669 -9.437 23.363 1.00 74.94 177 GLY A O 1
ATOM 1406 N N . ALA A 1 178 ? -32.479 -10.051 25.366 1.00 73.38 178 ALA A N 1
ATOM 1407 C CA . ALA A 1 178 ? -32.221 -11.480 25.208 1.00 73.38 178 ALA A CA 1
ATOM 1408 C C . ALA A 1 178 ? -33.063 -12.109 24.084 1.00 73.38 178 ALA A C 1
ATOM 1410 O O . ALA A 1 178 ? -32.552 -12.924 23.314 1.00 73.38 178 ALA A O 1
ATOM 1411 N N . VAL A 1 179 ? -34.328 -11.699 23.938 1.00 74.19 179 VAL A N 1
ATOM 1412 C CA . VAL A 1 179 ? -35.214 -12.153 22.852 1.00 74.19 179 VAL A CA 1
ATOM 1413 C C . VAL A 1 179 ? -34.713 -11.665 21.491 1.00 74.19 179 VAL A C 1
ATOM 1415 O O . VAL A 1 179 ? -34.672 -12.446 20.540 1.00 74.19 179 VAL A O 1
ATOM 1418 N N . VAL A 1 180 ? -34.273 -10.407 21.388 1.00 78.62 180 VAL A N 1
ATOM 1419 C CA . VAL A 1 180 ? -33.713 -9.857 20.142 1.00 78.62 180 VAL A CA 1
ATOM 1420 C C . VAL A 1 180 ? -32.406 -10.563 19.772 1.00 78.62 180 VAL A C 1
ATOM 1422 O O . VAL A 1 180 ? -32.256 -11.011 18.635 1.00 78.62 180 VAL A O 1
ATOM 1425 N N . ALA A 1 181 ? -31.483 -10.733 20.723 1.00 74.62 181 ALA A N 1
ATOM 1426 C CA . ALA A 1 181 ? -30.222 -11.436 20.488 1.00 74.62 181 ALA A CA 1
ATOM 1427 C C . ALA A 1 181 ? -30.448 -12.903 20.078 1.00 74.62 181 ALA A C 1
ATOM 1429 O O . ALA A 1 181 ? -29.855 -13.375 19.106 1.00 74.62 181 ALA A O 1
ATOM 1430 N N . GLY A 1 182 ? -31.360 -13.606 20.758 1.00 74.75 182 GLY A N 1
ATOM 1431 C CA . GLY A 1 182 ? -31.754 -14.970 20.406 1.00 74.75 182 GLY A CA 1
ATOM 1432 C C . GLY A 1 182 ? -32.390 -15.065 19.016 1.00 74.75 182 GLY A C 1
ATOM 1433 O O . GLY A 1 182 ? -32.062 -15.971 18.251 1.00 74.75 182 GLY A O 1
ATOM 1434 N N . GLY A 1 183 ? -33.234 -14.097 18.647 1.00 75.06 183 GLY A N 1
ATOM 1435 C CA . GLY A 1 183 ? -33.842 -14.008 17.318 1.00 75.06 183 GLY A CA 1
ATOM 1436 C C . GLY A 1 183 ? -32.821 -13.796 16.198 1.00 75.06 183 GLY A C 1
ATOM 1437 O O . GLY A 1 183 ? -32.920 -14.433 15.149 1.00 75.06 183 GLY A O 1
ATOM 1438 N N . VAL A 1 184 ? -31.797 -12.968 16.428 1.00 72.38 184 VAL A N 1
ATOM 1439 C CA . VAL A 1 184 ? -30.698 -12.751 15.471 1.00 72.38 184 VAL A CA 1
ATOM 1440 C C . VAL A 1 184 ? -29.860 -14.020 15.298 1.00 72.38 184 VAL A C 1
ATOM 1442 O O . VAL A 1 184 ? -29.592 -14.425 14.167 1.00 72.38 184 VAL A O 1
ATOM 1445 N N . VAL A 1 185 ? -29.495 -14.697 16.393 1.00 74.00 185 VAL A N 1
ATOM 1446 C CA . VAL A 1 185 ? -28.742 -15.964 16.342 1.00 74.00 185 VAL A CA 1
ATOM 1447 C C . VAL A 1 185 ? -29.539 -17.052 15.618 1.00 74.00 185 VAL A C 1
ATOM 1449 O O . VAL A 1 185 ? -28.998 -17.743 14.753 1.00 74.00 185 VAL A O 1
ATOM 1452 N N . TYR A 1 186 ? -30.837 -17.166 15.905 1.00 76.25 186 TYR A N 1
ATOM 1453 C CA . TYR A 1 186 ? -31.726 -18.109 15.229 1.00 76.25 186 TYR A CA 1
ATOM 1454 C C . TYR A 1 186 ? -31.878 -17.793 13.733 1.00 76.25 186 TYR A C 1
ATOM 1456 O O . TYR A 1 186 ? -31.820 -18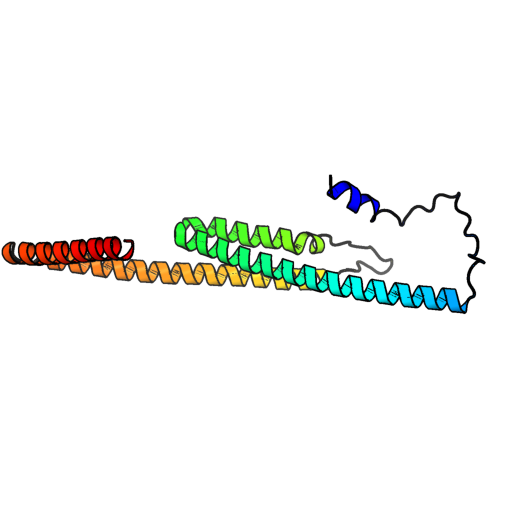.698 12.901 1.00 76.25 186 TYR A O 1
ATOM 1464 N N . GLY A 1 187 ? -32.004 -16.514 13.366 1.00 73.00 187 GLY A N 1
ATOM 1465 C CA . GLY A 1 187 ? -32.068 -16.072 11.971 1.00 73.00 187 GLY A CA 1
ATOM 1466 C C . GLY A 1 187 ? -30.791 -16.382 11.184 1.00 73.00 187 GLY A C 1
ATOM 1467 O O . GLY A 1 187 ? -30.866 -16.871 10.058 1.00 73.00 187 GLY A O 1
ATOM 1468 N N . ILE A 1 188 ? -29.619 -16.178 11.791 1.00 70.81 188 ILE A N 1
ATOM 1469 C CA . ILE A 1 188 ? -28.323 -16.527 11.186 1.00 70.81 188 ILE A CA 1
ATOM 1470 C C . ILE A 1 188 ? -28.182 -18.046 11.030 1.00 70.81 188 ILE A C 1
ATOM 1472 O O . ILE A 1 188 ? -27.670 -18.511 10.012 1.00 70.81 188 ILE A O 1
ATOM 1476 N N . HIS A 1 189 ? -28.646 -18.827 12.008 1.00 72.19 189 HIS A N 1
ATOM 1477 C CA . HIS A 1 189 ? -28.611 -20.287 11.934 1.00 72.19 189 HIS A CA 1
ATOM 1478 C C . HIS A 1 189 ? -29.541 -20.828 10.837 1.00 72.19 189 HIS A C 1
ATOM 1480 O O . HIS A 1 189 ? -29.123 -21.658 10.037 1.00 72.19 189 HIS A O 1
ATOM 1486 N N . LYS A 1 190 ? -30.767 -20.299 10.738 1.00 69.38 190 LYS A N 1
ATOM 1487 C CA . LYS A 1 190 ? -31.749 -20.685 9.713 1.00 69.38 190 LYS A CA 1
ATOM 1488 C C . LYS A 1 190 ? -31.352 -20.248 8.300 1.00 69.38 190 LYS A C 1
ATOM 1490 O O . LYS A 1 190 ? -31.681 -20.937 7.353 1.00 69.38 190 LYS A O 1
ATOM 1495 N N . SER A 1 191 ? -30.647 -19.126 8.155 1.00 63.06 191 SER A N 1
ATOM 1496 C CA . SER A 1 191 ? -30.119 -18.641 6.867 1.00 63.06 191 SER A CA 1
ATOM 1497 C C . SER A 1 191 ? -28.989 -19.521 6.303 1.00 63.06 191 SER A C 1
ATOM 1499 O O . SER A 1 191 ? -28.734 -19.519 5.102 1.00 63.06 191 SER A O 1
ATOM 1501 N N . LYS A 1 192 ? -28.306 -20.286 7.167 1.00 53.84 192 LYS A N 1
ATOM 1502 C CA . LYS A 1 192 ? -27.229 -21.216 6.790 1.00 53.84 192 LYS A CA 1
ATOM 1503 C C . LYS A 1 192 ? -27.692 -22.664 6.569 1.00 53.84 192 LYS A C 1
ATOM 1505 O O . LYS A 1 192 ? -26.858 -23.479 6.178 1.00 53.84 192 LYS A O 1
ATOM 1510 N N . SER A 1 193 ? -28.958 -22.982 6.850 1.00 48.12 193 SER A N 1
ATOM 1511 C CA . SER A 1 193 ? -29.577 -24.297 6.618 1.00 48.12 193 SER A CA 1
ATOM 1512 C C . SER A 1 193 ? -30.456 -24.277 5.378 1.00 48.12 193 SER A C 1
ATOM 1514 O O . SER A 1 193 ? -30.658 -25.390 4.848 1.00 48.12 193 SER A O 1
#

Foldseek 3Di:
DVVVVVVVVPPPPPDPPPPDDPDPPPVDDPVRVVVVVVVVVVVVVVVVVVVVVVLVVVLVVLLVVLLVQLLCQCVVVPPVSLVVSLVSLVVSLCVSLVVLPPFDFDADPVGTDRPPVVSVVVSVVSVVSSVVSSVVSVVVSVVVVVVVVVVVVVVVVVVVVLVPDDPVVVVVVVVVVVVVVVVVVVVVVVVVD

Sequence (193 aa):
MLDELDTELQDGDTKQSPDYQDFPDTAFTQDEQEAIKRFKAKEIEKLNRSRAVLKGIESCGWGVTSYCLAKYLVIATGSAGLMPAVAIVLGINQIVNRDLLEFTVNKSPEGWVFTDMDKAIKFLFQTIFGCFILWTAIGDFYTTMQNSHKTYDNIKATVEDFNRLPESDKTIVFVVGAVVAGGVVYGIHKSKS